Protein AF-A0A522W177-F1 (afdb_monomer_lite)

Structure (mmCIF, N/CA/C/O backbone):
data_AF-A0A522W177-F1
#
_entry.id   AF-A0A522W177-F1
#
loop_
_atom_site.group_PDB
_atom_site.id
_atom_site.type_symbol
_atom_site.label_atom_id
_atom_site.label_alt_id
_atom_site.label_comp_id
_atom_site.label_asym_id
_atom_site.label_entity_id
_atom_site.label_seq_id
_atom_site.pdbx_PDB_ins_code
_atom_site.Cartn_x
_atom_site.Cartn_y
_atom_site.Cartn_z
_atom_site.occupancy
_atom_site.B_iso_or_equiv
_atom_site.auth_seq_id
_atom_site.auth_comp_id
_atom_site.auth_asym_id
_atom_site.auth_atom_id
_atom_site.pdbx_PDB_model_num
ATOM 1 N N . LEU A 1 1 ? 10.402 -25.824 -29.185 1.00 75.31 1 LEU A N 1
ATOM 2 C CA . LEU A 1 1 ? 10.518 -24.400 -28.797 1.00 75.31 1 LEU A CA 1
ATOM 3 C C . LEU A 1 1 ? 11.617 -23.664 -29.579 1.00 75.31 1 LEU A C 1
ATOM 5 O O . LEU A 1 1 ? 11.279 -22.822 -30.397 1.00 75.31 1 LEU A O 1
ATOM 9 N N . THR A 1 2 ? 12.901 -24.009 -29.419 1.00 77.69 2 THR A N 1
ATOM 10 C CA . THR A 1 2 ? 14.034 -23.292 -30.053 1.00 77.69 2 THR A CA 1
ATOM 11 C C . THR A 1 2 ? 13.961 -23.209 -31.582 1.00 77.69 2 THR A C 1
ATOM 13 O O . THR A 1 2 ? 14.123 -22.127 -32.132 1.00 77.69 2 THR A O 1
ATOM 16 N N . MET A 1 3 ? 13.652 -24.312 -32.275 1.00 78.56 3 MET A N 1
ATOM 17 C CA . MET A 1 3 ? 13.549 -24.317 -33.745 1.00 78.56 3 MET A CA 1
ATOM 18 C C . MET A 1 3 ? 12.432 -23.400 -34.265 1.00 78.56 3 MET A C 1
ATOM 20 O O . MET A 1 3 ? 12.672 -22.590 -35.150 1.00 78.56 3 MET A O 1
ATOM 24 N N . ALA A 1 4 ? 11.250 -23.441 -33.647 1.00 79.38 4 ALA A N 1
ATOM 25 C CA . ALA A 1 4 ? 10.133 -22.564 -34.004 1.00 79.38 4 ALA A CA 1
ATOM 26 C C . ALA A 1 4 ? 10.435 -21.077 -33.722 1.00 79.38 4 ALA A C 1
ATOM 28 O O . ALA A 1 4 ? 10.024 -20.199 -34.477 1.00 79.38 4 ALA A O 1
ATOM 29 N N . LEU A 1 5 ? 11.205 -20.771 -32.667 1.00 81.38 5 LEU A N 1
ATOM 30 C CA . LEU A 1 5 ? 11.660 -19.400 -32.401 1.00 81.38 5 LEU A CA 1
ATOM 31 C C . LEU A 1 5 ? 12.671 -18.909 -33.443 1.00 81.38 5 LEU A C 1
ATOM 33 O O . LEU A 1 5 ? 12.686 -17.720 -33.743 1.00 81.38 5 LEU A O 1
ATOM 37 N N . LEU A 1 6 ? 13.509 -19.789 -33.998 1.00 81.69 6 LEU A N 1
ATOM 38 C CA . LEU A 1 6 ? 14.473 -19.431 -35.046 1.00 81.69 6 LEU A CA 1
ATOM 39 C C . LEU A 1 6 ? 13.792 -19.074 -36.375 1.00 81.69 6 LEU A C 1
ATOM 41 O O . LEU A 1 6 ? 14.305 -18.233 -37.112 1.00 81.69 6 LEU A O 1
ATOM 45 N N . GLU A 1 7 ? 12.625 -19.652 -36.663 1.00 85.25 7 GLU A N 1
ATOM 46 C CA . GLU A 1 7 ? 11.846 -19.337 -37.868 1.00 85.25 7 GLU A CA 1
ATOM 47 C C . GLU A 1 7 ? 11.269 -17.910 -37.845 1.00 85.25 7 GLU A C 1
ATOM 49 O O . GLU A 1 7 ? 11.079 -17.286 -38.895 1.00 85.25 7 GLU A O 1
ATOM 54 N N . LYS A 1 8 ? 11.037 -17.341 -36.655 1.00 84.88 8 LYS A N 1
ATOM 55 C CA . LYS A 1 8 ? 10.594 -15.950 -36.492 1.00 84.88 8 LYS A CA 1
ATOM 56 C C . LYS A 1 8 ? 11.791 -14.998 -36.497 1.00 84.88 8 LYS A C 1
ATOM 58 O O . LYS A 1 8 ? 12.579 -14.942 -35.556 1.00 84.88 8 LYS A O 1
ATOM 63 N N . ARG A 1 9 ? 11.903 -14.191 -37.558 1.00 81.75 9 ARG A N 1
ATOM 64 C CA . ARG A 1 9 ? 13.018 -13.239 -37.734 1.00 81.75 9 ARG A CA 1
ATOM 65 C C . ARG A 1 9 ? 12.924 -11.984 -36.860 1.00 81.75 9 ARG A C 1
ATOM 67 O O . ARG A 1 9 ? 13.960 -11.400 -36.562 1.00 81.75 9 ARG A O 1
ATOM 74 N N . SER A 1 10 ? 11.726 -11.566 -36.445 1.00 87.75 10 SER A N 1
ATOM 75 C CA . SER A 1 10 ? 11.539 -10.389 -35.585 1.00 87.75 10 SER A CA 1
ATOM 76 C C . SER A 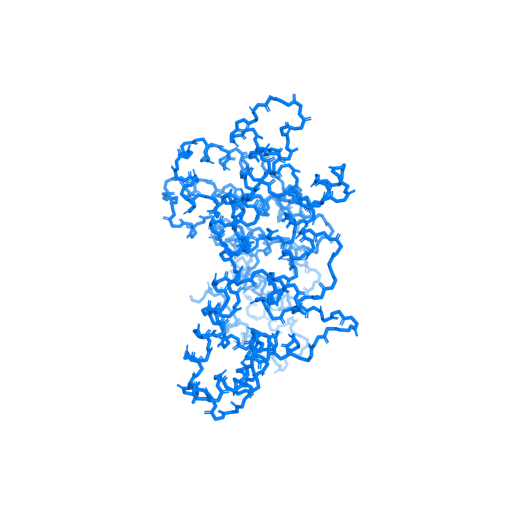1 10 ? 11.426 -10.775 -34.109 1.00 87.75 10 SER A C 1
ATOM 78 O O . SER A 1 10 ? 10.802 -11.777 -33.762 1.00 87.75 10 SER A O 1
ATOM 80 N N . TRP A 1 11 ? 12.001 -9.951 -33.230 1.00 87.44 11 TRP A N 1
ATOM 81 C CA . TRP A 1 11 ? 11.876 -10.111 -31.777 1.00 87.44 11 TRP A CA 1
ATOM 82 C C . TRP A 1 11 ? 10.417 -10.058 -31.319 1.00 87.44 11 TRP A C 1
ATOM 84 O O . TRP A 1 11 ? 9.987 -10.907 -30.544 1.00 87.44 11 TRP A O 1
ATOM 94 N N . PHE A 1 12 ? 9.639 -9.131 -31.880 1.00 87.75 12 PHE A N 1
ATOM 95 C CA . PHE A 1 12 ? 8.209 -9.020 -31.608 1.00 87.75 12 PHE A CA 1
ATOM 96 C C . PHE A 1 12 ? 7.431 -10.267 -32.064 1.00 87.75 12 PHE A C 1
ATOM 98 O O . PHE A 1 12 ? 6.620 -10.800 -31.322 1.00 87.75 12 PHE A O 1
ATOM 105 N N . GLY A 1 13 ? 7.757 -10.839 -33.229 1.00 89.31 13 GLY A N 1
ATOM 106 C CA . GLY A 1 13 ? 7.107 -12.069 -33.695 1.00 89.31 13 GLY A CA 1
ATOM 107 C C . GLY A 1 13 ? 7.428 -13.302 -32.839 1.00 89.31 13 GLY A C 1
ATOM 108 O O . GLY A 1 13 ? 6.622 -14.229 -32.776 1.00 89.31 13 GLY A O 1
ATOM 109 N N . LYS A 1 14 ? 8.593 -13.329 -32.174 1.00 92.25 14 LYS A N 1
ATOM 110 C CA . LYS A 1 14 ? 8.923 -14.357 -31.171 1.00 92.25 14 LYS A CA 1
ATOM 111 C C . LYS A 1 14 ? 8.108 -14.170 -29.895 1.00 92.25 14 LYS A C 1
ATOM 113 O O . LYS A 1 14 ? 7.633 -15.159 -29.345 1.00 92.25 14 LYS A O 1
ATOM 118 N N . LEU A 1 15 ? 7.937 -12.921 -29.460 1.00 92.38 15 LEU A N 1
ATOM 119 C CA . LEU A 1 15 ? 7.096 -12.580 -28.319 1.00 92.38 15 LEU A CA 1
ATOM 120 C C . LEU A 1 15 ? 5.652 -13.024 -28.560 1.00 92.38 15 LEU A C 1
ATOM 122 O O . LEU A 1 15 ? 5.129 -13.787 -27.758 1.00 92.38 15 LEU A O 1
ATOM 126 N N . ASP A 1 16 ? 5.051 -12.633 -29.686 1.00 91.69 16 ASP A N 1
ATOM 127 C CA . ASP A 1 16 ? 3.676 -13.005 -30.047 1.00 91.69 16 ASP A CA 1
ATOM 128 C C . ASP A 1 16 ? 3.453 -14.518 -29.957 1.00 91.69 16 ASP A C 1
ATOM 130 O O . ASP A 1 16 ? 2.474 -14.983 -29.377 1.00 91.69 16 ASP A O 1
ATOM 134 N N . MET A 1 17 ? 4.401 -15.296 -30.486 1.00 92.44 17 MET A N 1
ATOM 135 C CA . MET A 1 17 ? 4.332 -16.754 -30.456 1.00 92.44 17 MET A CA 1
ATOM 136 C C . MET A 1 17 ? 4.427 -17.318 -29.031 1.00 92.44 17 MET A C 1
ATOM 138 O O . MET A 1 17 ? 3.676 -18.226 -28.687 1.00 92.44 17 MET A O 1
ATOM 142 N N . LEU A 1 18 ? 5.326 -16.790 -28.195 1.00 93.38 18 LEU A N 1
ATOM 143 C CA . LEU A 1 18 ? 5.480 -17.245 -26.809 1.00 93.38 18 LEU A CA 1
ATOM 144 C C . LEU A 1 18 ? 4.277 -16.885 -25.941 1.00 93.38 18 LEU A C 1
ATOM 146 O O . LEU A 1 18 ? 3.881 -17.689 -25.104 1.00 93.38 18 LEU A O 1
ATOM 150 N N . ILE A 1 19 ? 3.684 -15.709 -26.151 1.00 93.19 19 ILE A N 1
ATOM 151 C CA . ILE A 1 19 ? 2.469 -15.293 -25.447 1.00 93.19 19 ILE A CA 1
ATOM 152 C C . ILE A 1 19 ? 1.281 -16.155 -25.872 1.00 93.19 19 ILE A C 1
ATOM 154 O O . ILE A 1 19 ? 0.532 -16.606 -25.009 1.00 93.19 19 ILE A O 1
ATOM 158 N N . ALA A 1 20 ? 1.154 -16.464 -27.166 1.00 91.12 20 ALA A N 1
ATOM 159 C CA . ALA A 1 20 ? 0.133 -17.386 -27.654 1.00 91.12 20 ALA A CA 1
ATOM 160 C C . ALA A 1 20 ? 0.275 -18.782 -27.024 1.00 91.12 20 ALA A C 1
ATOM 162 O O . ALA A 1 20 ? -0.705 -19.317 -26.517 1.00 91.12 20 ALA A O 1
ATOM 163 N N . TRP A 1 21 ? 1.490 -19.339 -26.963 1.00 91.56 21 TRP A N 1
ATOM 164 C CA . TRP A 1 21 ? 1.721 -20.614 -26.273 1.00 91.56 21 TRP A CA 1
ATOM 165 C C . TRP A 1 21 ? 1.451 -20.518 -24.776 1.00 91.56 21 TRP A C 1
ATOM 167 O O . TRP A 1 21 ? 0.799 -21.389 -24.217 1.00 91.56 21 TRP A O 1
ATOM 177 N N . GLY A 1 22 ? 1.903 -19.447 -24.121 1.00 89.38 22 GLY A N 1
ATOM 178 C CA . GLY A 1 22 ? 1.633 -19.205 -22.706 1.00 89.38 22 GLY A CA 1
ATOM 179 C C . GLY A 1 22 ? 0.135 -19.113 -22.406 1.00 89.38 22 GLY A C 1
ATOM 180 O O . GLY A 1 22 ? -0.298 -19.515 -21.332 1.00 89.38 22 GLY A O 1
ATOM 181 N N . ALA A 1 23 ? -0.687 -18.652 -23.346 1.00 87.12 23 ALA A N 1
ATOM 182 C CA . ALA A 1 23 ? -2.133 -18.585 -23.175 1.00 87.12 23 ALA A CA 1
ATOM 183 C C . ALA A 1 23 ? -2.820 -19.965 -23.163 1.00 87.12 23 ALA A C 1
ATOM 185 O O . ALA A 1 23 ? -3.914 -20.076 -22.608 1.00 87.12 23 ALA A O 1
ATOM 186 N N . GLU A 1 24 ? -2.197 -21.009 -23.716 1.00 88.81 24 GLU A N 1
ATOM 187 C CA . GLU A 1 24 ? -2.789 -22.344 -23.800 1.00 88.81 24 GLU A CA 1
ATOM 188 C C . GLU A 1 24 ? -2.859 -23.036 -22.422 1.00 88.81 24 GLU A C 1
ATOM 190 O O . GLU A 1 24 ? -1.888 -23.001 -21.659 1.00 88.81 24 GLU A O 1
ATOM 195 N N . PRO A 1 25 ? -3.958 -23.749 -22.095 1.00 84.62 25 PRO A N 1
ATOM 196 C CA . PRO A 1 25 ? -4.066 -24.502 -20.840 1.00 84.62 25 PRO A CA 1
ATOM 197 C C . PRO A 1 25 ? -2.976 -25.568 -20.664 1.00 84.62 25 PRO A C 1
ATOM 199 O O . PRO A 1 25 ? -2.562 -25.854 -19.545 1.00 84.62 25 PRO A O 1
ATOM 202 N N . ALA A 1 26 ? -2.483 -26.140 -21.765 1.00 86.31 26 ALA A N 1
ATOM 203 C CA . ALA A 1 26 ? -1.418 -27.141 -21.747 1.00 86.31 26 ALA A CA 1
ATOM 204 C C . ALA A 1 26 ? -0.037 -26.559 -21.384 1.00 86.31 26 ALA A C 1
ATOM 206 O O . ALA A 1 26 ? 0.885 -27.309 -21.082 1.00 86.31 26 ALA A O 1
ATOM 207 N N . ALA A 1 27 ? 0.124 -25.231 -21.392 1.00 85.25 27 ALA A N 1
ATOM 208 C CA . ALA A 1 27 ? 1.405 -24.580 -21.139 1.00 85.25 27 ALA A CA 1
ATOM 209 C C . ALA A 1 27 ? 1.725 -24.378 -19.651 1.00 85.25 27 ALA A C 1
ATOM 211 O O . ALA A 1 27 ? 2.783 -23.834 -19.341 1.00 85.25 27 ALA A O 1
ATOM 212 N N . VAL A 1 28 ? 0.850 -24.798 -18.727 1.00 85.44 28 VAL A N 1
ATOM 213 C CA . VAL A 1 28 ? 1.032 -24.604 -17.274 1.00 85.44 28 VAL A CA 1
ATOM 214 C C . VAL A 1 28 ? 2.385 -25.141 -16.798 1.00 85.44 28 VAL A C 1
ATOM 216 O O . VAL A 1 28 ? 3.149 -24.393 -16.189 1.00 85.44 28 VAL A O 1
ATOM 219 N N . ASP A 1 29 ? 2.736 -26.374 -17.171 1.00 88.88 29 ASP A N 1
ATOM 220 C CA . ASP A 1 29 ? 3.993 -27.018 -16.754 1.00 88.88 29 ASP A CA 1
ATOM 221 C C . ASP A 1 29 ? 5.241 -26.394 -17.402 1.00 88.88 29 ASP A C 1
ATOM 223 O O . ASP A 1 29 ? 6.363 -26.547 -16.917 1.00 88.88 29 ASP A O 1
ATOM 227 N N . HIS A 1 30 ? 5.064 -25.663 -18.504 1.00 91.12 30 HIS A N 1
ATOM 228 C CA . HIS A 1 30 ? 6.144 -25.018 -19.253 1.00 91.12 30 HIS A CA 1
ATOM 229 C C . HIS A 1 30 ? 6.213 -23.506 -19.026 1.00 91.12 30 HIS A C 1
ATOM 231 O O . HIS A 1 30 ? 7.133 -22.852 -19.525 1.00 91.12 30 HIS A O 1
ATOM 237 N N . MET A 1 31 ? 5.285 -22.953 -18.243 1.00 94.25 31 MET A N 1
ATOM 238 C CA . MET A 1 31 ? 5.167 -21.521 -18.009 1.00 94.25 31 MET A CA 1
ATOM 239 C C . MET A 1 31 ? 6.453 -20.891 -17.457 1.00 94.25 31 MET A C 1
ATOM 241 O O . MET A 1 31 ? 6.825 -19.839 -17.970 1.00 94.25 31 MET A O 1
ATOM 245 N N . PRO A 1 32 ? 7.204 -21.513 -16.520 1.00 95.00 32 PRO A N 1
ATOM 246 C CA . PRO A 1 32 ? 8.463 -20.937 -16.042 1.00 95.00 32 PRO A CA 1
ATOM 247 C C . PRO A 1 32 ? 9.515 -20.749 -17.147 1.00 95.00 32 PRO A C 1
ATOM 249 O O . PRO A 1 32 ? 10.256 -19.768 -17.140 1.00 95.00 32 PRO A O 1
ATOM 252 N N . VAL A 1 33 ? 9.569 -21.665 -18.119 1.00 95.00 33 VAL A N 1
ATOM 253 C CA . VAL A 1 33 ? 10.501 -21.578 -19.256 1.00 95.00 33 VAL A CA 1
ATOM 254 C C . VAL A 1 33 ? 10.026 -20.527 -20.256 1.00 95.00 33 VAL A C 1
ATOM 256 O O . VAL A 1 33 ? 10.834 -19.744 -20.750 1.00 95.00 33 VAL A O 1
ATOM 259 N N . ILE A 1 34 ? 8.720 -20.487 -20.542 1.00 95.06 34 ILE A N 1
ATOM 260 C CA . ILE A 1 34 ? 8.124 -19.471 -21.421 1.00 95.06 34 ILE A CA 1
ATOM 261 C C . ILE A 1 34 ? 8.366 -18.074 -20.841 1.00 95.06 34 ILE A C 1
ATOM 263 O O . ILE A 1 34 ? 8.871 -17.210 -21.550 1.00 95.06 34 ILE A O 1
ATOM 267 N N . ASP A 1 35 ? 8.073 -17.877 -19.557 1.00 97.06 35 ASP A N 1
ATOM 268 C CA . ASP A 1 35 ? 8.289 -16.625 -18.832 1.00 97.06 35 ASP A CA 1
ATOM 269 C C . ASP A 1 35 ? 9.759 -16.193 -18.856 1.00 97.06 35 ASP A C 1
ATOM 271 O O . ASP A 1 35 ? 10.037 -15.044 -19.172 1.00 97.06 35 ASP A O 1
ATOM 275 N N . GLY A 1 36 ? 10.712 -17.105 -18.632 1.00 97.06 36 GLY A N 1
ATOM 276 C CA . GLY A 1 36 ? 12.142 -16.775 -18.704 1.00 97.06 36 GLY A CA 1
ATOM 277 C C . GLY A 1 36 ? 12.563 -16.242 -20.080 1.00 97.06 36 GLY A C 1
ATOM 278 O O . GLY A 1 36 ? 13.291 -15.257 -20.181 1.00 97.06 36 GLY A O 1
ATOM 279 N N . ILE A 1 37 ? 12.040 -16.827 -21.160 1.00 95.69 37 ILE A N 1
ATOM 280 C CA . ILE A 1 37 ? 12.351 -16.371 -22.522 1.00 95.69 37 ILE A CA 1
ATOM 281 C C . ILE A 1 37 ? 11.623 -15.062 -22.841 1.00 95.69 37 ILE A C 1
ATOM 283 O O . ILE A 1 37 ? 12.198 -14.178 -23.474 1.00 95.69 37 ILE A O 1
ATOM 287 N N . VAL A 1 38 ? 10.371 -14.904 -22.404 1.00 96.31 38 VAL A N 1
ATOM 288 C CA . VAL A 1 38 ? 9.645 -13.632 -22.529 1.00 96.31 38 VAL A CA 1
ATOM 289 C C . VAL A 1 38 ? 10.392 -12.522 -21.782 1.00 96.31 38 VAL A C 1
ATOM 291 O O . VAL A 1 38 ? 10.546 -11.429 -22.329 1.00 96.31 38 VAL A O 1
ATOM 294 N N . ALA A 1 39 ? 10.932 -12.807 -20.598 1.00 96.94 39 ALA A N 1
ATOM 295 C CA . ALA A 1 39 ? 11.739 -11.878 -19.821 1.00 96.94 39 ALA A CA 1
ATOM 296 C C . ALA A 1 39 ? 12.979 -11.410 -20.605 1.00 96.94 39 ALA A C 1
ATOM 298 O O . ALA A 1 39 ? 13.205 -10.204 -20.721 1.00 96.94 39 ALA A O 1
ATOM 299 N N . ASP A 1 40 ? 13.717 -12.327 -21.241 1.00 95.38 40 ASP A N 1
ATOM 300 C CA . ASP A 1 40 ? 14.858 -11.987 -22.105 1.00 95.38 40 ASP A CA 1
ATOM 301 C C . ASP A 1 40 ? 14.445 -11.123 -23.310 1.00 95.38 40 ASP A C 1
ATOM 303 O O . ASP A 1 40 ? 15.127 -10.158 -23.672 1.00 95.38 40 ASP A O 1
ATOM 307 N N . LEU A 1 41 ? 13.292 -11.423 -23.919 1.00 94.75 41 LEU A N 1
ATOM 308 C CA . LEU A 1 41 ? 12.740 -10.644 -25.032 1.00 94.75 41 LEU A CA 1
ATOM 309 C C . LEU A 1 41 ? 12.298 -9.232 -24.628 1.00 94.75 41 LEU A C 1
ATOM 311 O O . LEU A 1 41 ? 12.249 -8.351 -25.486 1.00 94.75 41 LEU A O 1
ATOM 315 N N . MET A 1 42 ? 11.989 -9.001 -23.350 1.00 93.88 42 MET A N 1
ATOM 316 C CA . MET A 1 42 ? 11.595 -7.693 -22.813 1.00 93.88 42 MET A CA 1
ATOM 317 C C . MET A 1 42 ? 12.784 -6.779 -22.477 1.00 93.88 42 MET A C 1
ATOM 319 O O . MET A 1 42 ? 12.590 -5.602 -22.164 1.00 93.88 42 MET A O 1
ATOM 323 N N . VAL A 1 43 ? 14.027 -7.265 -22.552 1.00 92.00 43 VAL A N 1
ATOM 324 C CA . VAL A 1 43 ? 15.218 -6.448 -22.256 1.00 92.00 43 VAL A CA 1
ATOM 325 C C . VAL A 1 43 ? 15.400 -5.285 -23.257 1.00 92.00 43 VAL A C 1
ATOM 327 O O . VAL A 1 43 ? 15.578 -4.135 -22.813 1.00 92.00 43 VAL A O 1
ATOM 330 N N . PRO A 1 44 ? 15.341 -5.500 -24.591 1.00 91.94 44 PRO A N 1
ATOM 331 C CA . PRO A 1 44 ? 15.552 -4.439 -25.575 1.00 91.94 44 PRO A CA 1
ATOM 332 C C . PRO A 1 44 ? 14.441 -3.380 -25.552 1.00 91.94 44 PRO A C 1
ATOM 334 O O . PRO A 1 44 ? 13.254 -3.693 -25.555 1.00 91.94 44 PRO A O 1
ATOM 337 N N . ALA A 1 45 ? 14.821 -2.098 -25.610 1.00 89.88 45 ALA A N 1
ATOM 338 C CA . ALA A 1 45 ? 13.859 -0.989 -25.576 1.00 89.88 45 ALA A CA 1
ATOM 339 C C . ALA A 1 45 ? 12.886 -0.997 -26.769 1.00 89.88 45 ALA A C 1
ATOM 341 O O . ALA A 1 45 ? 11.729 -0.626 -26.598 1.00 89.88 45 ALA A O 1
ATOM 342 N N . GLN A 1 46 ? 13.344 -1.447 -27.943 1.00 90.25 46 GLN A N 1
ATOM 343 C CA . GLN A 1 46 ? 12.529 -1.496 -29.159 1.00 90.25 46 GLN A CA 1
ATOM 344 C C . GLN A 1 46 ? 11.296 -2.389 -28.988 1.00 90.25 46 GLN A C 1
ATOM 346 O O . GLN A 1 46 ? 10.204 -1.981 -29.351 1.00 90.25 46 GLN A O 1
ATOM 351 N N . VAL A 1 47 ? 11.445 -3.566 -28.368 1.00 91.31 47 VAL A N 1
ATOM 352 C CA . VAL A 1 47 ? 10.324 -4.501 -28.172 1.00 91.31 47 VAL A CA 1
ATOM 353 C C . VAL A 1 47 ? 9.250 -3.880 -27.281 1.00 91.31 47 VAL A C 1
ATOM 355 O O . VAL A 1 47 ? 8.062 -4.010 -27.556 1.00 91.31 47 VAL A O 1
ATOM 358 N N . ILE A 1 48 ? 9.663 -3.152 -26.242 1.00 91.94 48 ILE A N 1
ATOM 359 C CA . ILE A 1 48 ? 8.733 -2.446 -25.357 1.00 91.94 48 ILE A CA 1
ATOM 360 C C . ILE A 1 48 ? 8.050 -1.293 -26.096 1.00 91.94 48 ILE A C 1
ATOM 362 O O . ILE A 1 48 ? 6.857 -1.088 -25.921 1.00 91.94 48 ILE A O 1
ATOM 366 N N . GLN A 1 49 ? 8.771 -0.545 -26.932 1.00 90.38 49 GLN A N 1
ATOM 367 C CA . GLN A 1 49 ? 8.172 0.523 -27.738 1.00 90.38 49 GLN A CA 1
ATOM 368 C C . GLN A 1 49 ? 7.147 -0.026 -28.736 1.00 90.38 49 GLN A C 1
ATOM 370 O O . GLN A 1 49 ? 6.049 0.516 -28.828 1.00 90.38 49 GLN A O 1
ATOM 375 N N . ASP A 1 50 ? 7.467 -1.127 -29.415 1.00 90.12 50 ASP A N 1
ATOM 376 C CA . ASP A 1 50 ? 6.551 -1.805 -30.338 1.00 90.12 50 ASP A CA 1
ATOM 377 C C . ASP A 1 50 ? 5.305 -2.332 -29.599 1.00 90.12 50 ASP A C 1
ATOM 379 O O . ASP A 1 50 ? 4.189 -2.239 -30.106 1.00 90.12 50 ASP A O 1
ATOM 383 N N . LEU A 1 51 ? 5.482 -2.830 -28.369 1.00 91.56 51 LEU A N 1
ATOM 384 C CA . LEU A 1 51 ? 4.409 -3.337 -27.510 1.00 91.56 51 LEU A CA 1
ATOM 385 C C . LEU A 1 51 ? 3.490 -2.228 -26.975 1.00 91.56 51 LEU A C 1
ATOM 387 O O . LEU A 1 51 ? 2.269 -2.367 -27.019 1.00 91.56 51 LEU A O 1
ATOM 391 N N . LEU A 1 52 ? 4.063 -1.149 -26.433 1.00 90.94 52 LEU A N 1
ATOM 392 C CA . LEU A 1 52 ? 3.309 -0.037 -25.843 1.00 90.94 52 LEU A CA 1
ATOM 393 C C . LEU A 1 52 ? 2.697 0.889 -26.903 1.00 90.94 52 LEU A C 1
ATOM 395 O O . LEU A 1 52 ? 1.769 1.642 -26.597 1.00 90.94 52 LEU A O 1
ATOM 399 N N . GLY A 1 53 ? 3.244 0.879 -28.120 1.00 88.88 53 GLY A N 1
ATOM 400 C CA . GLY A 1 53 ? 2.911 1.831 -29.168 1.00 88.88 53 GLY A CA 1
ATOM 401 C C . GLY A 1 53 ? 3.308 3.265 -28.806 1.00 88.88 53 GLY A C 1
ATOM 402 O O . GLY A 1 53 ? 4.258 3.517 -28.060 1.00 88.88 53 GLY A O 1
ATOM 403 N N . PHE A 1 54 ? 2.571 4.236 -29.350 1.00 88.56 54 PHE A N 1
ATOM 404 C CA . PHE A 1 54 ? 2.822 5.651 -29.083 1.00 88.56 54 PHE A CA 1
ATOM 405 C C . PHE A 1 54 ? 2.593 5.995 -27.605 1.00 88.56 54 PHE A C 1
ATOM 407 O O . PHE A 1 54 ? 1.517 5.752 -27.060 1.00 88.56 54 PHE A O 1
ATOM 414 N N . GLN A 1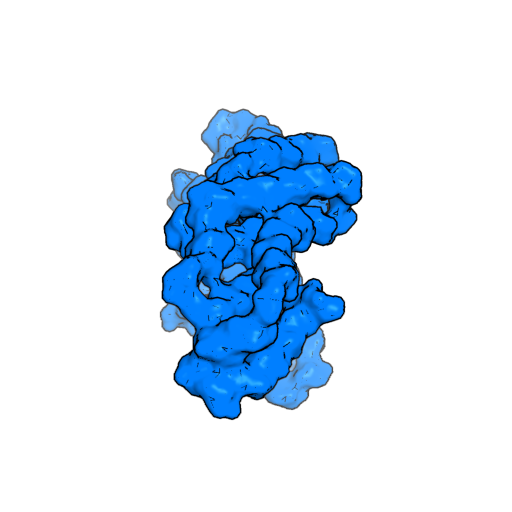 55 ? 3.591 6.629 -26.989 1.00 90.31 55 GLN A N 1
ATOM 415 C CA . GLN A 1 55 ? 3.533 7.177 -25.636 1.00 90.31 55 GLN A CA 1
ATOM 416 C C . GLN A 1 55 ? 3.921 8.655 -25.691 1.00 90.31 55 GLN A C 1
ATOM 418 O O . GLN A 1 55 ? 4.888 9.021 -26.360 1.00 90.31 55 GLN A O 1
ATOM 423 N N . SER A 1 56 ? 3.177 9.508 -24.989 1.00 88.88 56 SER A N 1
ATOM 424 C CA . SER A 1 56 ? 3.384 10.963 -25.016 1.00 88.88 56 SER A CA 1
ATOM 425 C C . SER A 1 56 ? 4.746 11.380 -24.457 1.00 88.88 56 SER A C 1
ATOM 427 O O . SER A 1 56 ? 5.348 12.337 -24.942 1.00 88.88 56 SER A O 1
ATOM 429 N N . ASN A 1 57 ? 5.232 10.676 -23.433 1.00 91.94 57 ASN A N 1
ATOM 430 C CA . ASN A 1 57 ? 6.506 10.933 -22.776 1.00 91.94 57 ASN A CA 1
ATOM 431 C C . ASN A 1 57 ? 6.997 9.692 -21.996 1.00 91.94 57 ASN A C 1
ATOM 433 O O . ASN A 1 57 ? 6.316 8.663 -21.938 1.00 91.94 57 ASN A O 1
ATOM 437 N N . LEU A 1 58 ? 8.198 9.773 -21.411 1.00 93.19 58 LEU A N 1
ATOM 438 C CA . LEU A 1 58 ? 8.802 8.659 -20.673 1.00 93.19 58 LEU A CA 1
ATOM 439 C C . LEU A 1 58 ? 8.015 8.344 -19.393 1.00 93.19 58 LEU A C 1
ATOM 441 O O . LEU A 1 58 ? 7.827 7.172 -19.092 1.00 93.19 58 LEU A O 1
ATOM 445 N N . SER A 1 59 ? 7.508 9.352 -18.675 1.00 93.88 59 SER A N 1
ATOM 446 C CA . SER A 1 59 ? 6.685 9.133 -17.471 1.00 93.88 59 SER A CA 1
ATOM 447 C C . SER A 1 59 ? 5.445 8.280 -17.772 1.00 93.88 59 SER A C 1
ATOM 449 O O . SER A 1 59 ? 5.203 7.279 -17.093 1.00 93.88 59 SER A O 1
ATOM 451 N N . SER A 1 60 ? 4.717 8.596 -18.849 1.00 92.81 60 SER A N 1
ATOM 452 C CA . SER A 1 60 ? 3.567 7.811 -19.311 1.00 92.81 60 SER A CA 1
ATOM 453 C C . SER A 1 60 ? 3.957 6.383 -19.694 1.00 92.81 60 SER A C 1
ATOM 455 O O . SER A 1 60 ? 3.297 5.443 -19.259 1.00 92.81 60 SER A O 1
ATOM 457 N N . ALA A 1 61 ? 5.068 6.202 -20.416 1.00 94.44 61 ALA A N 1
ATOM 458 C CA . ALA A 1 61 ? 5.558 4.871 -20.769 1.00 94.44 61 ALA A CA 1
ATOM 459 C C . ALA A 1 61 ? 5.905 4.028 -19.527 1.00 94.44 61 ALA A C 1
ATOM 461 O O . ALA A 1 61 ? 5.533 2.859 -19.453 1.00 94.44 61 ALA A O 1
ATOM 462 N N . LEU A 1 62 ? 6.573 4.613 -18.526 1.00 95.81 62 LEU A N 1
ATOM 463 C CA . LEU A 1 62 ? 6.930 3.919 -17.284 1.00 95.81 62 LEU A CA 1
ATOM 464 C C . LEU A 1 62 ? 5.694 3.549 -16.460 1.00 95.81 62 LEU A C 1
ATOM 466 O O . LEU A 1 62 ? 5.598 2.418 -15.986 1.00 95.81 62 LEU A O 1
ATOM 470 N N . CYS A 1 63 ? 4.721 4.457 -16.342 1.00 95.56 63 CYS A N 1
ATOM 471 C CA . CYS A 1 63 ? 3.447 4.159 -15.686 1.00 95.56 63 CYS A CA 1
ATOM 472 C C . CYS A 1 63 ? 2.691 3.035 -16.408 1.00 95.56 63 CYS A C 1
ATOM 474 O O . CYS A 1 63 ? 2.118 2.167 -15.753 1.00 95.56 63 CYS A O 1
ATOM 476 N N . GLN A 1 64 ? 2.731 3.006 -17.743 1.00 95.31 64 GLN A N 1
ATOM 477 C CA . GLN A 1 64 ? 2.085 1.962 -18.535 1.00 95.31 64 GLN A CA 1
ATOM 478 C C . GLN A 1 64 ? 2.754 0.594 -18.356 1.00 95.31 64 GLN A C 1
ATOM 480 O O . GLN A 1 64 ? 2.051 -0.406 -18.231 1.00 95.31 64 GLN A O 1
ATOM 485 N N . ILE A 1 65 ? 4.090 0.536 -18.276 1.00 96.44 65 ILE A N 1
ATOM 486 C CA . ILE A 1 65 ? 4.816 -0.702 -17.939 1.00 96.44 65 ILE A CA 1
ATOM 487 C C . ILE A 1 65 ? 4.386 -1.202 -16.559 1.00 96.44 65 ILE A C 1
ATOM 489 O O . ILE A 1 65 ? 4.096 -2.384 -16.397 1.00 96.44 65 ILE A O 1
ATOM 493 N N . VAL A 1 66 ? 4.296 -0.309 -15.573 1.00 96.38 66 VAL A N 1
ATOM 494 C CA . VAL A 1 66 ? 3.854 -0.679 -14.225 1.00 96.38 66 VAL A CA 1
ATOM 495 C C . VAL A 1 66 ? 2.421 -1.215 -14.237 1.00 96.38 66 VAL A C 1
ATOM 497 O O . VAL A 1 66 ? 2.190 -2.318 -13.744 1.00 96.38 66 VAL A O 1
ATOM 500 N N . ASN A 1 67 ? 1.485 -0.504 -14.874 1.00 95.75 67 ASN A N 1
ATOM 501 C CA . ASN A 1 67 ? 0.105 -0.970 -15.041 1.00 95.75 67 ASN A CA 1
ATOM 502 C C . ASN A 1 67 ? 0.054 -2.363 -15.687 1.00 95.75 67 ASN A C 1
ATOM 504 O O . ASN A 1 67 ? -0.735 -3.205 -15.263 1.00 95.75 67 ASN A O 1
ATOM 508 N N . LEU A 1 68 ? 0.909 -2.613 -16.684 1.00 95.94 68 LEU A N 1
ATOM 509 C CA . LEU A 1 68 ? 0.961 -3.880 -17.409 1.00 95.94 68 LEU A CA 1
ATOM 510 C C . LEU A 1 68 ? 1.431 -5.009 -16.491 1.00 95.94 68 LEU A C 1
ATOM 512 O O . LEU A 1 68 ? 0.790 -6.051 -16.437 1.00 95.94 68 LEU A O 1
ATOM 516 N N . THR A 1 69 ? 2.491 -4.781 -15.709 1.00 96.06 69 THR A N 1
ATOM 517 C CA . THR A 1 69 ? 2.996 -5.775 -14.743 1.00 96.06 69 THR A CA 1
ATOM 518 C C . THR A 1 69 ? 2.025 -6.085 -13.602 1.00 96.06 69 THR A C 1
ATOM 520 O O . THR A 1 69 ? 2.151 -7.122 -12.954 1.00 96.06 69 THR A O 1
ATOM 523 N N . GLU A 1 70 ? 1.065 -5.195 -13.341 1.00 94.69 70 GLU A N 1
ATOM 524 C CA . GLU A 1 70 ? -0.028 -5.406 -12.386 1.00 94.69 70 GLU A CA 1
ATOM 525 C C . GLU A 1 70 ? -1.260 -6.072 -13.024 1.00 94.69 70 GLU A C 1
ATOM 527 O O . GLU A 1 70 ? -2.226 -6.358 -12.316 1.00 94.69 70 GLU A O 1
ATOM 532 N N . GLY A 1 71 ? -1.259 -6.286 -14.345 1.00 95.94 71 GLY A N 1
ATOM 533 C CA . GLY A 1 71 ? -2.409 -6.796 -15.092 1.00 95.94 71 GLY A CA 1
ATOM 534 C C . GLY A 1 71 ? -3.561 -5.793 -15.241 1.00 95.94 71 GLY A C 1
ATOM 535 O O . GLY A 1 71 ? -4.693 -6.180 -15.526 1.00 95.94 71 GLY A O 1
ATOM 536 N N . LYS A 1 72 ? -3.297 -4.499 -15.032 1.00 95.25 72 LYS A N 1
ATOM 537 C CA . LYS A 1 72 ? -4.293 -3.412 -15.009 1.00 95.25 72 LYS A CA 1
ATOM 538 C C . LYS A 1 72 ? -4.108 -2.404 -16.144 1.00 95.25 72 LYS A C 1
ATOM 540 O O . LYS A 1 72 ? -4.652 -1.305 -16.074 1.00 95.25 72 LYS A O 1
ATOM 545 N N . ALA A 1 73 ? -3.300 -2.717 -17.154 1.00 94.69 73 ALA A N 1
ATOM 546 C CA . ALA A 1 73 ? -3.065 -1.777 -18.236 1.00 94.69 73 ALA A CA 1
ATOM 547 C C . ALA A 1 73 ? -4.216 -1.733 -19.236 1.00 94.69 73 ALA A C 1
ATOM 549 O O . ALA A 1 73 ? -4.738 -2.757 -19.673 1.00 94.69 73 ALA A O 1
ATOM 550 N N . GLU A 1 74 ? -4.544 -0.519 -19.662 1.00 91.19 74 GLU A N 1
ATOM 551 C CA . GLU A 1 74 ? -5.473 -0.286 -20.757 1.00 91.19 74 GLU A CA 1
ATOM 552 C C . GLU A 1 74 ? -4.718 -0.298 -22.084 1.00 91.19 74 GLU A C 1
ATOM 554 O O . GLU A 1 74 ? -3.710 0.392 -22.259 1.00 91.19 74 GLU A O 1
ATOM 559 N N . ALA A 1 75 ? -5.205 -1.100 -23.026 1.00 87.31 75 ALA A N 1
ATOM 560 C CA . ALA A 1 75 ? -4.656 -1.163 -24.369 1.00 87.31 75 ALA A CA 1
ATOM 561 C C . ALA A 1 75 ? -4.919 0.157 -25.111 1.00 87.31 75 ALA A C 1
ATOM 563 O O . ALA A 1 75 ? -6.043 0.661 -25.139 1.00 87.31 75 ALA A O 1
ATOM 564 N N . ALA A 1 76 ? -3.892 0.707 -25.762 1.00 84.44 76 ALA A N 1
ATOM 565 C CA . ALA A 1 76 ? -4.085 1.813 -26.694 1.00 84.44 76 ALA A CA 1
ATOM 566 C C . ALA A 1 76 ? -4.999 1.383 -27.858 1.00 84.44 76 ALA A C 1
ATOM 568 O O . ALA A 1 76 ? -5.079 0.203 -28.198 1.00 84.44 76 ALA A O 1
ATOM 569 N N . LYS A 1 77 ? -5.640 2.350 -28.532 1.00 80.75 77 LYS A N 1
ATOM 570 C CA . LYS A 1 77 ? -6.609 2.104 -29.624 1.00 80.75 77 LYS A CA 1
ATOM 571 C C . LYS A 1 77 ? -6.108 1.145 -30.718 1.00 80.75 77 LYS A C 1
ATOM 573 O O . LYS A 1 77 ? -6.912 0.449 -31.327 1.00 80.75 77 LYS A O 1
ATOM 578 N N . PHE A 1 78 ? -4.801 1.127 -30.969 1.00 81.50 78 PHE A N 1
ATOM 579 C CA . PHE A 1 78 ? -4.151 0.269 -31.963 1.00 81.50 78 PHE A CA 1
ATOM 580 C C . PHE A 1 78 ? -3.052 -0.602 -31.342 1.00 81.50 78 PHE A C 1
ATOM 582 O O . PHE A 1 78 ? -2.069 -0.923 -32.005 1.00 81.50 78 PHE A O 1
ATOM 589 N N . ALA A 1 79 ? -3.179 -0.934 -30.055 1.00 83.69 79 ALA A N 1
ATOM 590 C CA . ALA A 1 79 ? -2.247 -1.842 -29.407 1.00 83.69 79 ALA A CA 1
ATOM 591 C C . ALA A 1 79 ? -2.343 -3.246 -30.035 1.00 83.69 79 ALA A C 1
ATOM 593 O O . ALA A 1 79 ? -3.439 -3.686 -30.400 1.00 83.69 79 ALA A O 1
ATOM 594 N N . PRO A 1 80 ? -1.215 -3.960 -30.163 1.00 86.81 80 PRO A N 1
ATOM 595 C CA . PRO A 1 80 ? -1.211 -5.327 -30.668 1.00 86.81 80 PRO A CA 1
ATOM 596 C C . PRO A 1 80 ? -1.991 -6.254 -29.726 1.00 86.81 80 PRO A C 1
ATOM 598 O O . PRO A 1 80 ? -1.980 -6.056 -28.512 1.00 86.81 80 PRO A O 1
ATOM 601 N N . GLN A 1 81 ? -2.612 -7.314 -30.257 1.00 88.75 81 GLN A N 1
ATOM 602 C CA . GLN A 1 81 ? -3.332 -8.313 -29.446 1.00 88.75 81 GLN A CA 1
ATOM 603 C C . GLN A 1 81 ? -2.444 -8.916 -28.343 1.00 88.75 81 GLN A C 1
ATOM 605 O O . GLN A 1 81 ? -2.908 -9.189 -27.236 1.00 88.75 81 GLN A O 1
ATOM 610 N N . THR A 1 82 ? -1.148 -9.041 -28.623 1.00 91.38 82 THR A N 1
ATOM 611 C CA . THR A 1 82 ? -0.106 -9.465 -27.682 1.00 91.38 82 THR A CA 1
ATOM 612 C C . THR A 1 82 ? -0.080 -8.629 -26.410 1.00 91.38 82 THR A C 1
ATOM 614 O O . THR A 1 82 ? 0.163 -9.178 -25.342 1.00 91.38 82 THR A O 1
ATOM 617 N N . PHE A 1 83 ? -0.381 -7.328 -26.484 1.00 93.50 83 PHE A N 1
ATOM 618 C CA . PHE A 1 83 ? -0.488 -6.469 -25.306 1.00 93.50 83 PHE A CA 1
ATOM 619 C C . PHE A 1 83 ? -1.602 -6.945 -24.369 1.00 93.50 83 PHE A C 1
ATOM 621 O O . PHE A 1 83 ? -1.393 -7.083 -23.166 1.00 93.50 83 PHE A O 1
ATOM 628 N N . THR A 1 84 ? -2.785 -7.217 -24.923 1.00 93.25 84 THR A N 1
ATOM 629 C CA . THR A 1 84 ? -3.957 -7.650 -24.155 1.00 93.25 84 THR A CA 1
ATOM 630 C C . THR A 1 84 ? -3.740 -9.024 -23.526 1.00 93.25 84 THR A C 1
ATOM 632 O O . THR A 1 84 ? -4.033 -9.200 -22.344 1.00 93.25 84 THR A O 1
ATOM 635 N N . GLU A 1 85 ? -3.183 -9.978 -24.275 1.00 93.38 85 GLU A N 1
ATOM 636 C CA . GLU A 1 85 ? -2.850 -11.309 -23.746 1.00 93.38 85 GLU A CA 1
ATOM 637 C C . GLU A 1 85 ? -1.773 -11.237 -22.660 1.00 93.38 85 GLU A C 1
ATOM 639 O O . GLU A 1 85 ? -1.905 -11.856 -21.606 1.00 93.38 85 GLU A O 1
ATOM 644 N N . LEU A 1 86 ? -0.735 -10.425 -22.867 1.00 94.81 86 LEU A N 1
ATOM 645 C CA . LEU A 1 86 ? 0.314 -10.222 -21.875 1.00 94.81 86 LEU A CA 1
ATOM 646 C C . LEU A 1 86 ? -0.243 -9.604 -20.583 1.00 94.81 86 LEU A C 1
ATOM 648 O O . LEU A 1 86 ? 0.075 -10.073 -19.491 1.00 94.81 86 LEU A O 1
ATOM 652 N N . ASN A 1 87 ? -1.120 -8.601 -20.694 1.00 95.94 87 ASN A N 1
ATOM 653 C CA . ASN A 1 87 ? -1.790 -7.999 -19.541 1.00 95.94 87 ASN A CA 1
ATOM 654 C C . ASN A 1 87 ? -2.635 -9.029 -18.771 1.00 95.94 87 ASN A C 1
ATOM 656 O O . ASN A 1 87 ? -2.612 -9.051 -17.541 1.00 95.94 87 ASN A O 1
ATOM 660 N N . ARG A 1 88 ? -3.330 -9.928 -19.480 1.00 95.25 88 ARG A N 1
ATOM 661 C CA . ARG A 1 88 ? -4.075 -11.034 -18.864 1.00 95.25 88 ARG A CA 1
ATOM 662 C C . ARG A 1 88 ? -3.149 -12.002 -18.121 1.00 95.25 88 ARG A C 1
ATOM 664 O O . ARG A 1 88 ? -3.416 -12.325 -16.969 1.00 95.25 88 ARG A O 1
ATOM 671 N N . LEU A 1 89 ? -2.039 -12.419 -18.733 1.00 95.25 89 LEU A N 1
ATOM 672 C CA . LEU A 1 89 ? -1.069 -13.316 -18.092 1.00 95.25 89 LEU A CA 1
ATOM 673 C C . LEU A 1 89 ? -0.436 -12.696 -16.832 1.00 95.25 89 LEU A C 1
ATOM 675 O O . LEU A 1 89 ? -0.183 -13.414 -15.861 1.00 95.25 89 LEU A O 1
ATOM 679 N N . PHE A 1 90 ? -0.217 -11.375 -16.810 1.00 96.75 90 PHE A N 1
ATOM 680 C CA . PHE A 1 90 ? 0.195 -10.663 -15.595 1.00 96.75 90 PHE A CA 1
ATOM 681 C C . PHE A 1 90 ? -0.896 -10.652 -14.521 1.00 96.75 90 PHE A C 1
ATOM 683 O O . PHE A 1 90 ? -0.589 -10.929 -13.362 1.00 96.75 90 PHE A O 1
ATOM 690 N N . ALA A 1 91 ? -2.156 -10.397 -14.890 1.00 96.25 91 ALA A N 1
ATOM 691 C CA . ALA A 1 91 ? -3.285 -10.449 -13.955 1.00 96.25 91 ALA A CA 1
ATOM 692 C C . ALA A 1 91 ? -3.453 -11.844 -13.321 1.00 96.25 91 ALA A C 1
ATOM 694 O O . ALA A 1 91 ? -3.822 -11.958 -12.155 1.00 96.25 91 ALA A O 1
ATOM 695 N N . GLU A 1 92 ? -3.131 -12.900 -14.073 1.00 94.62 92 GLU A N 1
ATOM 696 C CA . GLU A 1 92 ? -3.133 -14.297 -13.617 1.00 94.62 92 GLU A CA 1
ATOM 697 C C . GLU A 1 92 ? -1.878 -14.689 -12.813 1.00 94.62 92 GLU A C 1
ATOM 699 O O . GLU A 1 92 ? -1.797 -15.808 -12.309 1.00 94.62 92 GLU A O 1
ATOM 704 N N . GLY A 1 93 ? -0.881 -13.805 -12.694 1.00 94.69 93 GLY A N 1
ATOM 705 C CA . GLY A 1 93 ? 0.357 -14.073 -11.956 1.00 94.69 93 GLY A CA 1
ATOM 706 C C . GLY A 1 93 ? 1.299 -15.076 -12.634 1.00 94.69 93 GLY A C 1
ATOM 707 O O . GLY A 1 93 ? 2.150 -15.663 -11.969 1.00 94.69 93 GLY A O 1
ATOM 708 N N . ARG A 1 94 ? 1.171 -15.281 -13.951 1.00 95.00 94 ARG A N 1
ATOM 709 C CA . ARG A 1 94 ? 1.888 -16.332 -14.701 1.00 95.00 94 ARG A CA 1
ATOM 710 C C . ARG A 1 94 ? 3.273 -15.925 -15.210 1.00 95.00 94 ARG A C 1
ATOM 712 O O . ARG A 1 94 ? 3.977 -16.765 -15.759 1.00 95.00 94 ARG A O 1
ATOM 719 N N . LEU A 1 95 ? 3.650 -14.656 -15.045 1.00 96.56 95 LEU A N 1
ATOM 720 C CA . LEU A 1 95 ? 4.879 -14.067 -15.594 1.00 96.56 95 LEU A CA 1
ATOM 721 C C . LEU A 1 95 ? 5.767 -13.380 -14.530 1.00 96.56 95 LEU A C 1
ATOM 723 O O . LEU A 1 95 ? 6.057 -12.184 -14.650 1.00 96.56 95 LEU A O 1
ATOM 727 N N . PRO A 1 96 ? 6.162 -14.071 -13.443 1.00 96.56 96 PRO A N 1
ATOM 728 C CA . PRO A 1 96 ? 6.962 -13.463 -12.380 1.00 96.56 96 PRO A CA 1
ATOM 729 C C . PRO A 1 96 ? 8.346 -12.968 -12.845 1.00 96.56 96 PRO A C 1
ATOM 731 O O . PRO A 1 96 ? 8.737 -11.865 -12.474 1.00 96.56 96 PRO A O 1
ATOM 734 N N . GLN A 1 97 ? 9.066 -13.706 -13.696 1.00 97.56 97 GLN A N 1
ATOM 735 C CA . GLN A 1 97 ? 10.401 -13.305 -14.169 1.00 97.56 97 GLN A CA 1
ATOM 736 C C . GLN A 1 97 ? 10.317 -12.109 -15.120 1.00 97.56 97 GLN A C 1
ATOM 738 O O . GLN A 1 97 ? 11.096 -11.160 -15.012 1.00 97.56 97 GLN A O 1
ATOM 743 N N . THR A 1 98 ? 9.336 -12.111 -16.028 1.00 97.75 98 THR A N 1
ATOM 744 C CA . THR A 1 98 ? 9.099 -10.971 -16.922 1.00 97.75 98 THR A CA 1
ATOM 745 C C . THR A 1 98 ? 8.725 -9.721 -16.123 1.00 97.75 98 THR A C 1
ATOM 747 O O . THR A 1 98 ? 9.198 -8.623 -16.431 1.00 97.75 98 THR A O 1
ATOM 750 N N . ARG A 1 99 ? 7.915 -9.873 -15.065 1.00 96.94 99 ARG A N 1
ATOM 751 C CA . ARG A 1 99 ? 7.575 -8.778 -14.147 1.00 96.94 99 ARG A CA 1
ATOM 752 C C . ARG A 1 99 ? 8.829 -8.176 -13.518 1.00 96.94 99 ARG A C 1
ATOM 754 O O . ARG A 1 99 ? 8.962 -6.953 -13.525 1.00 96.94 99 ARG A O 1
ATOM 761 N N . ASP A 1 100 ? 9.752 -9.002 -13.035 1.00 95.94 100 ASP A N 1
ATOM 762 C CA . ASP A 1 100 ? 10.995 -8.532 -12.418 1.00 95.94 100 ASP A CA 1
ATOM 763 C C . ASP A 1 100 ? 11.875 -7.758 -13.410 1.00 95.94 100 ASP A C 1
ATOM 765 O O . ASP A 1 100 ? 12.367 -6.677 -13.080 1.00 95.94 100 ASP A O 1
ATOM 769 N N . VAL A 1 101 ? 12.013 -8.237 -14.652 1.00 97.12 101 VAL A N 1
ATOM 770 C CA . VAL A 1 101 ? 12.771 -7.533 -15.706 1.00 97.12 101 VAL A CA 1
ATOM 771 C C . VAL A 1 101 ? 12.158 -6.170 -16.032 1.00 97.12 101 VAL A C 1
ATOM 773 O O . VAL A 1 101 ? 12.874 -5.165 -16.129 1.00 97.12 101 VAL A O 1
ATOM 776 N N . LEU A 1 102 ? 10.832 -6.107 -16.180 1.00 97.31 102 LEU A N 1
ATOM 777 C CA . LEU A 1 102 ? 10.129 -4.860 -16.477 1.00 97.31 102 LEU A CA 1
ATOM 778 C C . LEU A 1 102 ? 10.218 -3.866 -15.311 1.00 97.31 102 LEU A C 1
ATOM 780 O O . LEU A 1 102 ? 10.505 -2.689 -15.538 1.00 97.31 102 LEU A O 1
ATOM 784 N N . LEU A 1 103 ? 10.059 -4.322 -14.066 1.00 96.44 103 LEU A N 1
ATOM 785 C CA . LEU A 1 103 ? 10.215 -3.469 -12.886 1.00 96.44 103 LEU A CA 1
ATOM 786 C C . LEU A 1 103 ? 11.663 -2.998 -12.703 1.00 96.44 103 LEU A C 1
ATOM 788 O O . LEU A 1 103 ? 11.882 -1.820 -12.428 1.00 96.44 103 LEU A O 1
ATOM 792 N N . ALA A 1 104 ? 12.661 -3.854 -12.940 1.00 95.69 104 ALA A N 1
ATOM 793 C CA . ALA A 1 104 ? 14.071 -3.462 -12.911 1.00 95.69 104 ALA A CA 1
ATOM 794 C C . ALA A 1 104 ? 14.389 -2.387 -13.964 1.00 95.69 104 ALA A C 1
ATOM 796 O O . ALA A 1 104 ? 15.158 -1.454 -13.708 1.00 95.69 104 ALA A O 1
ATOM 797 N N . ARG A 1 105 ? 13.760 -2.462 -15.145 1.00 95.75 105 ARG A N 1
ATOM 798 C CA . ARG A 1 105 ? 13.818 -1.382 -16.137 1.00 95.75 105 ARG A CA 1
ATOM 799 C C . ARG A 1 105 ? 13.187 -0.100 -15.600 1.00 95.75 105 ARG A C 1
ATOM 801 O O . ARG A 1 105 ? 13.805 0.950 -15.748 1.00 95.75 105 ARG A O 1
ATOM 808 N N . VAL A 1 106 ? 12.002 -0.162 -14.991 1.00 96.75 106 VAL A N 1
ATOM 809 C CA . VAL A 1 106 ? 11.339 1.027 -14.424 1.00 96.75 106 VAL A CA 1
ATOM 810 C C . VAL A 1 106 ? 12.229 1.693 -13.377 1.00 96.75 106 VAL A C 1
ATOM 812 O O . VAL A 1 106 ? 12.471 2.892 -13.473 1.00 96.75 106 VAL A O 1
ATOM 815 N N . VAL A 1 107 ? 12.803 0.920 -12.452 1.00 96.44 107 VAL A N 1
ATOM 816 C CA . VAL A 1 107 ? 13.782 1.393 -11.458 1.00 96.44 107 VAL A CA 1
ATOM 817 C C . VAL A 1 107 ? 14.928 2.149 -12.138 1.00 96.44 107 VAL A C 1
ATOM 819 O O . VAL A 1 107 ? 15.176 3.313 -11.824 1.00 96.44 107 VAL A O 1
ATOM 822 N N . ARG A 1 108 ? 15.572 1.539 -13.141 1.00 95.19 108 ARG A N 1
ATOM 823 C CA . ARG A 1 108 ? 16.694 2.157 -13.863 1.00 95.19 108 ARG A CA 1
ATOM 824 C C . ARG A 1 108 ? 16.305 3.440 -14.602 1.00 95.19 108 ARG A C 1
ATOM 826 O O . ARG A 1 108 ? 17.065 4.401 -14.570 1.00 95.19 108 ARG A O 1
ATOM 833 N N . GLU A 1 109 ? 15.162 3.476 -15.282 1.00 95.06 109 GLU A N 1
ATOM 834 C CA . GLU A 1 109 ? 14.736 4.658 -16.046 1.00 95.06 109 GLU A CA 1
ATOM 835 C C . GLU A 1 109 ? 14.265 5.796 -15.125 1.00 95.06 109 GLU A C 1
ATOM 837 O O . GLU A 1 109 ? 14.596 6.959 -15.364 1.00 95.06 109 GLU A O 1
ATOM 842 N N . VAL A 1 110 ? 13.568 5.485 -14.025 1.00 95.00 110 VAL A N 1
ATOM 843 C CA . VAL A 1 110 ? 13.223 6.475 -12.991 1.00 95.00 110 VAL A CA 1
ATOM 844 C C . VAL A 1 110 ? 14.500 7.043 -12.372 1.00 95.00 110 VAL A C 1
ATOM 846 O O . VAL A 1 110 ? 14.663 8.261 -12.333 1.00 95.00 110 VAL A O 1
ATOM 849 N N . GLY A 1 111 ? 15.442 6.188 -11.972 1.00 91.44 111 GLY A N 1
ATOM 850 C CA . GLY A 1 111 ? 16.737 6.585 -11.412 1.00 91.44 111 GLY A CA 1
ATOM 851 C C . GLY A 1 111 ? 17.707 7.208 -12.427 1.00 91.44 111 GLY A C 1
ATOM 852 O O . GLY A 1 111 ? 18.679 7.843 -12.018 1.00 91.44 111 GLY A O 1
ATOM 853 N N . GLY A 1 112 ? 17.423 7.107 -13.727 1.00 90.75 112 GLY A N 1
ATOM 854 C CA . GLY A 1 112 ? 18.274 7.587 -14.813 1.00 90.75 112 GLY A CA 1
ATOM 855 C C . GLY A 1 112 ? 18.243 9.101 -15.052 1.00 90.75 112 GLY A C 1
ATOM 856 O O . GLY A 1 112 ? 17.444 9.849 -14.485 1.00 90.75 112 GLY A O 1
ATOM 857 N N . THR A 1 113 ? 19.129 9.555 -15.938 1.00 89.00 113 THR A N 1
ATOM 858 C CA . THR A 1 113 ? 19.295 10.966 -16.330 1.00 89.00 113 THR A CA 1
ATOM 859 C C . THR A 1 113 ? 18.411 11.388 -17.504 1.00 89.00 113 THR A C 1
ATOM 861 O O . THR A 1 113 ? 18.287 12.580 -17.769 1.00 89.00 113 THR A O 1
ATOM 864 N N . ASN A 1 114 ? 17.780 10.435 -18.199 1.00 89.62 114 ASN A N 1
ATOM 865 C CA . ASN A 1 114 ? 16.850 10.731 -19.286 1.00 89.62 114 ASN A CA 1
ATOM 866 C C . ASN A 1 114 ? 15.693 11.602 -18.765 1.00 89.62 114 ASN A C 1
ATOM 868 O O . ASN A 1 114 ? 15.082 11.217 -17.760 1.00 89.62 114 ASN A O 1
ATOM 872 N N . PRO A 1 115 ? 15.357 12.725 -19.424 1.00 88.50 115 PRO A N 1
ATOM 873 C CA . PRO A 1 115 ? 14.226 13.549 -19.014 1.00 88.50 115 PRO A CA 1
ATOM 874 C C . PRO A 1 115 ? 12.925 12.753 -19.147 1.00 88.50 115 PRO A C 1
ATOM 876 O O . PRO A 1 115 ? 12.750 11.978 -20.096 1.00 88.50 115 PRO A O 1
ATOM 879 N N . LEU A 1 116 ? 12.019 12.937 -18.189 1.00 90.38 116 LEU A N 1
ATOM 880 C CA . LEU A 1 116 ? 10.688 12.339 -18.202 1.00 90.38 116 LEU A CA 1
ATOM 881 C C . LEU A 1 116 ? 9.851 12.890 -19.357 1.00 90.38 116 LEU A C 1
ATOM 883 O O . LEU A 1 116 ? 9.080 12.138 -19.952 1.00 90.38 116 LEU A O 1
ATOM 887 N N . SER A 1 117 ? 10.044 14.163 -19.709 1.00 87.75 117 SER A N 1
ATOM 888 C CA . SER A 1 117 ? 9.454 14.803 -20.886 1.00 87.75 117 SER A CA 1
ATOM 889 C C . SER A 1 117 ? 10.543 15.363 -21.803 1.00 87.75 117 SER A C 1
ATOM 891 O O . SER A 1 117 ? 11.058 16.457 -21.599 1.00 87.75 117 SER A O 1
ATOM 893 N N . ARG A 1 118 ? 10.908 14.606 -22.848 1.00 83.12 118 ARG A N 1
ATOM 894 C CA . ARG A 1 118 ? 11.931 15.035 -23.825 1.00 83.12 118 ARG A CA 1
ATOM 895 C C . ARG A 1 118 ? 11.524 16.276 -24.617 1.00 83.12 118 ARG A C 1
ATOM 897 O O . ARG A 1 118 ? 12.380 17.091 -24.937 1.00 83.12 118 ARG A O 1
ATOM 904 N N . ASN A 1 119 ? 10.241 16.383 -24.954 1.00 81.50 119 ASN A N 1
ATOM 905 C CA . ASN A 1 119 ? 9.733 17.427 -25.843 1.00 81.50 119 ASN A CA 1
ATOM 906 C C . ASN A 1 119 ? 9.389 18.721 -25.096 1.00 81.50 119 ASN A C 1
ATOM 908 O O . ASN A 1 119 ? 9.241 19.759 -25.732 1.00 81.50 119 ASN A O 1
ATOM 912 N N . ASP A 1 120 ? 9.258 18.658 -23.769 1.00 83.62 120 ASP A N 1
ATOM 913 C CA . ASP A 1 120 ? 8.933 19.813 -22.939 1.00 83.62 120 ASP A CA 1
ATOM 914 C C . ASP A 1 120 ? 9.584 19.686 -21.550 1.00 83.62 120 ASP A C 1
ATOM 916 O O . ASP A 1 120 ? 8.991 19.087 -20.644 1.00 83.62 120 ASP A O 1
ATOM 920 N N . PRO A 1 121 ? 10.796 20.241 -21.366 1.00 82.06 121 PRO A N 1
ATOM 921 C CA . PRO A 1 121 ? 11.485 20.244 -20.078 1.00 82.06 121 PRO A CA 1
ATOM 922 C C . PRO A 1 121 ? 10.718 20.960 -18.959 1.00 82.06 121 PRO A C 1
ATOM 924 O O . PRO A 1 121 ? 10.925 20.637 -17.790 1.00 82.06 121 PRO A O 1
ATOM 927 N N . ALA A 1 122 ? 9.822 21.905 -19.279 1.00 84.12 122 ALA A N 1
ATOM 928 C CA . ALA A 1 122 ? 9.036 22.609 -18.265 1.00 84.12 122 ALA A CA 1
ATOM 929 C C . ALA A 1 122 ? 8.031 21.673 -17.570 1.00 84.12 122 ALA A C 1
ATOM 931 O O . ALA A 1 122 ? 7.675 21.893 -16.412 1.00 84.12 122 ALA A O 1
ATOM 932 N N . GLN A 1 123 ? 7.628 20.587 -18.237 1.00 87.81 123 GLN A N 1
ATOM 933 C CA . GLN A 1 123 ? 6.734 19.571 -17.679 1.00 87.81 123 GLN A CA 1
ATOM 934 C C . GLN A 1 123 ? 7.444 18.524 -16.810 1.00 87.81 123 GLN A C 1
ATOM 936 O O . GLN A 1 123 ? 6.772 17.656 -16.256 1.00 87.81 123 GLN A O 1
ATOM 941 N N . GLU A 1 124 ? 8.773 18.563 -16.656 1.00 88.31 124 GLU A N 1
ATOM 942 C CA . GLU A 1 124 ? 9.517 17.531 -15.915 1.00 88.31 124 GLU A CA 1
ATOM 943 C C . GLU A 1 124 ? 8.985 17.356 -14.480 1.00 88.31 124 GLU A C 1
ATOM 945 O O . GLU A 1 124 ? 8.737 16.231 -14.042 1.00 88.31 124 GLU A O 1
ATOM 950 N N . TYR A 1 125 ? 8.738 18.465 -13.771 1.00 88.06 125 TYR A N 1
ATOM 951 C CA . TYR A 1 125 ? 8.192 18.441 -12.411 1.00 88.06 125 TYR A CA 1
ATOM 952 C C . TYR A 1 125 ? 6.773 17.863 -12.363 1.00 88.06 125 TYR A C 1
ATOM 954 O O . TYR A 1 125 ? 6.481 17.006 -11.530 1.00 88.06 125 TYR A O 1
ATOM 962 N N . GLU A 1 126 ? 5.897 18.280 -13.280 1.00 90.44 126 GLU A N 1
ATOM 963 C CA . GLU A 1 126 ? 4.521 17.781 -13.355 1.00 90.44 126 GLU A CA 1
ATOM 964 C C . GLU A 1 126 ? 4.484 16.277 -13.670 1.00 90.44 126 GLU A C 1
ATOM 966 O O . GLU A 1 126 ? 3.757 15.514 -13.031 1.00 90.44 126 GLU A O 1
ATOM 971 N N . MET A 1 127 ? 5.299 15.827 -14.629 1.00 91.75 127 MET A N 1
ATOM 972 C CA . MET A 1 127 ? 5.385 14.417 -15.013 1.00 91.75 127 MET A CA 1
ATOM 973 C C . MET A 1 127 ? 5.967 13.554 -13.902 1.00 91.75 127 MET A C 1
ATOM 975 O O . MET A 1 127 ? 5.524 12.417 -13.714 1.00 91.75 127 MET A O 1
ATOM 979 N N . PHE A 1 128 ? 6.935 14.087 -13.158 1.00 92.44 128 PHE A N 1
ATOM 980 C CA . PHE A 1 128 ? 7.464 13.433 -11.975 1.00 92.44 128 PHE A CA 1
ATOM 981 C C . PHE A 1 128 ? 6.408 13.325 -10.872 1.00 92.44 128 PHE A C 1
ATOM 983 O O . PHE A 1 128 ? 6.240 12.254 -10.297 1.00 92.44 128 PHE A O 1
ATOM 990 N N . HIS A 1 129 ? 5.649 14.394 -10.619 1.00 92.00 129 HIS A N 1
ATOM 991 C CA . HIS A 1 129 ? 4.598 14.408 -9.60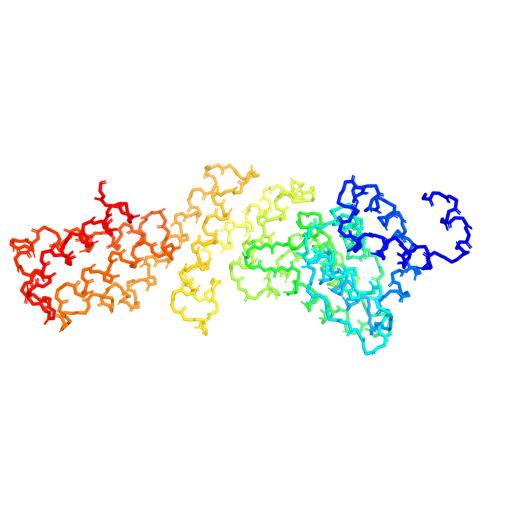2 1.00 92.00 129 HIS A CA 1
ATOM 992 C C . HIS A 1 129 ? 3.490 13.396 -9.902 1.00 92.00 129 HIS A C 1
ATOM 994 O O . HIS A 1 129 ? 3.128 12.606 -9.031 1.00 92.00 129 HIS A O 1
ATOM 1000 N N . LYS A 1 130 ? 3.012 13.341 -11.152 1.00 92.38 130 LYS A N 1
ATOM 1001 C CA . LYS A 1 130 ? 2.030 12.336 -11.597 1.00 92.38 130 LYS A CA 1
ATOM 1002 C C . LYS A 1 130 ? 2.542 10.908 -11.407 1.00 92.38 130 LYS A C 1
ATOM 1004 O O . LYS A 1 130 ? 1.815 10.056 -10.902 1.00 92.38 130 LYS A O 1
ATOM 1009 N N . MET A 1 131 ? 3.797 10.655 -11.777 1.00 94.06 131 MET A N 1
ATOM 1010 C CA . MET A 1 131 ? 4.429 9.348 -11.600 1.00 94.06 131 MET A CA 1
ATOM 1011 C C . MET A 1 131 ? 4.567 8.983 -10.119 1.00 94.06 131 MET A C 1
ATOM 1013 O O . MET A 1 131 ? 4.267 7.856 -9.739 1.00 94.06 131 MET A O 1
ATOM 1017 N N . LEU A 1 132 ? 4.963 9.934 -9.272 1.00 94.31 132 LEU A N 1
ATOM 1018 C CA . LEU A 1 132 ? 5.084 9.732 -7.831 1.00 94.31 132 LEU A CA 1
ATOM 1019 C C . LEU A 1 132 ? 3.748 9.281 -7.216 1.00 94.31 132 LEU A C 1
ATOM 1021 O O . LEU A 1 132 ? 3.722 8.270 -6.520 1.00 94.31 132 LEU A O 1
ATOM 1025 N N . HIS A 1 133 ? 2.640 9.958 -7.539 1.00 93.06 133 HIS A N 1
ATOM 1026 C CA . HIS A 1 133 ? 1.295 9.577 -7.071 1.00 93.06 133 HIS A CA 1
ATOM 1027 C C . HIS A 1 133 ? 0.809 8.234 -7.615 1.00 93.06 133 HIS A C 1
ATOM 1029 O O . HIS A 1 133 ? 0.015 7.563 -6.965 1.00 93.06 133 HIS A O 1
ATOM 1035 N N . ARG A 1 134 ? 1.268 7.819 -8.800 1.00 93.75 134 ARG A N 1
ATOM 1036 C CA . ARG A 1 134 ? 0.939 6.492 -9.337 1.00 93.75 134 ARG A CA 1
ATOM 1037 C C . ARG A 1 134 ? 1.717 5.379 -8.636 1.00 93.75 134 ARG A C 1
ATOM 1039 O O . ARG A 1 134 ? 1.191 4.278 -8.484 1.00 93.75 134 ARG A O 1
ATOM 1046 N N . LEU A 1 135 ? 2.977 5.622 -8.290 1.00 95.00 135 LEU A N 1
ATOM 1047 C CA . LEU A 1 135 ? 3.882 4.583 -7.794 1.00 95.00 135 LEU A CA 1
ATOM 1048 C C . LEU A 1 135 ? 3.838 4.416 -6.276 1.00 95.00 135 LEU A C 1
ATOM 1050 O O . LEU A 1 135 ? 4.206 3.347 -5.785 1.00 95.00 135 LEU A O 1
ATOM 1054 N N . VAL A 1 136 ? 3.407 5.443 -5.549 1.00 95.38 136 VAL A N 1
ATOM 1055 C CA . VAL A 1 136 ? 3.346 5.453 -4.088 1.00 95.38 136 VAL A CA 1
ATOM 1056 C C . VAL A 1 136 ? 1.888 5.517 -3.653 1.00 95.38 136 VAL A C 1
ATOM 1058 O O . VAL A 1 136 ? 1.219 6.527 -3.855 1.00 95.38 136 VAL A O 1
ATOM 1061 N N . ASP A 1 137 ? 1.424 4.448 -3.020 1.00 92.31 137 ASP A N 1
ATOM 1062 C CA . ASP A 1 137 ? 0.122 4.382 -2.365 1.00 92.31 137 ASP A CA 1
ATOM 1063 C C . ASP A 1 137 ? 0.319 4.197 -0.851 1.00 92.31 137 ASP A C 1
ATOM 1065 O O . ASP A 1 137 ? 1.418 3.909 -0.370 1.00 92.31 137 ASP A O 1
ATOM 1069 N N . LYS A 1 138 ? -0.750 4.355 -0.075 1.00 89.00 138 LYS A N 1
ATOM 1070 C CA . LYS A 1 138 ? -0.751 4.179 1.384 1.00 89.00 138 LYS A CA 1
ATOM 1071 C C . LYS A 1 138 ? -0.399 2.751 1.814 1.00 89.00 138 LYS A C 1
ATOM 1073 O O . LYS A 1 138 ? 0.084 2.562 2.923 1.00 89.00 138 LYS A O 1
ATOM 1078 N N . ASP A 1 139 ? -0.646 1.770 0.945 1.00 88.19 139 ASP A N 1
ATOM 1079 C CA . ASP A 1 139 ? -0.455 0.350 1.244 1.00 88.19 139 ASP A CA 1
ATOM 1080 C C . ASP A 1 139 ? 0.891 -0.178 0.722 1.00 88.19 139 ASP A C 1
ATOM 1082 O O . ASP A 1 139 ? 1.420 -1.163 1.239 1.00 88.19 139 ASP A O 1
ATOM 1086 N N . THR A 1 140 ? 1.464 0.448 -0.314 1.00 91.94 140 THR A N 1
ATOM 1087 C CA . THR A 1 140 ? 2.708 -0.025 -0.929 1.00 91.94 140 THR A CA 1
ATOM 1088 C C . THR A 1 140 ? 3.412 1.038 -1.770 1.00 91.94 140 THR A C 1
ATOM 1090 O O . THR A 1 140 ? 2.788 1.950 -2.310 1.00 91.94 140 THR A O 1
ATOM 1093 N N . VAL A 1 141 ? 4.724 0.870 -1.946 1.00 94.31 141 VAL A N 1
ATOM 1094 C CA . VAL A 1 141 ? 5.459 1.497 -3.050 1.00 94.31 141 VAL A CA 1
ATOM 1095 C C . VAL A 1 141 ? 5.649 0.437 -4.120 1.00 94.31 141 VAL A C 1
ATOM 1097 O O . VAL A 1 141 ? 6.278 -0.598 -3.887 1.00 94.31 141 VAL A O 1
ATOM 1100 N N . THR A 1 142 ? 5.110 0.696 -5.305 1.00 93.00 142 THR A N 1
ATOM 1101 C CA . THR A 1 142 ? 5.235 -0.214 -6.444 1.00 93.00 142 THR A CA 1
ATOM 1102 C C . THR A 1 142 ? 6.712 -0.454 -6.749 1.00 93.00 142 THR A C 1
ATOM 1104 O O . THR A 1 142 ? 7.514 0.467 -6.665 1.00 93.00 142 THR A O 1
ATOM 1107 N N . GLY A 1 143 ? 7.119 -1.691 -7.038 1.00 90.62 143 GLY A N 1
ATOM 1108 C CA . GLY A 1 143 ? 8.540 -2.025 -7.237 1.00 90.62 143 GLY A CA 1
ATOM 1109 C C . GLY A 1 143 ? 9.411 -1.978 -5.969 1.00 90.62 143 GLY A C 1
ATOM 1110 O O . GLY A 1 143 ? 10.604 -2.266 -6.045 1.00 90.62 143 GLY A O 1
ATOM 1111 N N . GLY A 1 144 ? 8.836 -1.668 -4.803 1.00 94.88 144 GLY A N 1
ATOM 1112 C CA . GLY A 1 144 ? 9.483 -1.811 -3.504 1.00 94.88 144 GLY A CA 1
ATOM 1113 C C . GLY A 1 144 ? 10.667 -0.861 -3.262 1.00 94.88 144 GLY A C 1
ATOM 1114 O O . GLY A 1 144 ? 10.736 0.230 -3.840 1.00 94.88 144 GLY A O 1
ATOM 1115 N N . PRO A 1 145 ? 11.614 -1.257 -2.389 1.00 96.50 145 PRO A N 1
ATOM 1116 C CA . PRO A 1 145 ? 12.715 -0.393 -1.961 1.00 96.50 145 PRO A CA 1
ATOM 1117 C C . PRO A 1 145 ? 13.597 0.172 -3.093 1.00 96.50 145 PRO A C 1
ATOM 1119 O O . PRO A 1 145 ? 13.912 1.362 -3.033 1.00 96.50 145 PRO A O 1
ATOM 1122 N N . PRO A 1 146 ? 13.962 -0.591 -4.148 1.00 96.31 146 PRO A N 1
ATOM 1123 C CA . PRO A 1 146 ? 14.747 -0.045 -5.260 1.00 96.31 146 PRO A CA 1
ATOM 1124 C C . PRO A 1 146 ? 14.043 1.098 -6.004 1.00 96.31 146 PRO A C 1
ATOM 1126 O O . PRO A 1 146 ? 14.693 2.058 -6.433 1.00 96.31 146 PRO A O 1
ATOM 1129 N N . LEU A 1 147 ? 12.712 1.029 -6.148 1.00 96.50 147 LEU A N 1
ATOM 1130 C CA . LEU A 1 147 ? 11.963 2.095 -6.811 1.00 96.50 147 LEU A CA 1
ATOM 1131 C C . LEU A 1 147 ? 11.798 3.319 -5.906 1.00 96.50 147 LEU A C 1
ATOM 1133 O O . LEU A 1 147 ? 11.925 4.439 -6.394 1.00 96.50 147 LEU A O 1
ATOM 1137 N N . ALA A 1 148 ? 11.603 3.128 -4.596 1.00 96.75 148 ALA A N 1
ATOM 1138 C CA . ALA A 1 148 ? 11.592 4.230 -3.629 1.00 96.75 148 ALA A CA 1
ATOM 1139 C C . ALA A 1 148 ? 12.912 5.026 -3.654 1.00 96.75 148 ALA A C 1
ATOM 1141 O O . ALA A 1 148 ? 12.902 6.257 -3.701 1.00 96.75 148 ALA A O 1
ATOM 1142 N N . GLU A 1 149 ? 14.048 4.327 -3.707 1.00 95.69 149 GLU A N 1
ATOM 1143 C CA . GLU A 1 149 ? 15.371 4.938 -3.867 1.00 95.69 149 GLU A CA 1
ATOM 1144 C C . GLU A 1 149 ? 15.494 5.705 -5.194 1.00 95.69 149 GLU A C 1
ATOM 1146 O O . GLU A 1 149 ? 15.927 6.859 -5.216 1.00 95.69 149 GLU A O 1
ATOM 1151 N N . SER A 1 150 ? 15.049 5.105 -6.299 1.00 95.56 150 SER A N 1
ATOM 1152 C CA . SER A 1 150 ? 15.090 5.740 -7.623 1.00 95.56 150 SER A CA 1
ATOM 1153 C C . SER A 1 150 ? 14.221 6.999 -7.698 1.00 95.56 150 SER A C 1
ATOM 1155 O O . SER A 1 150 ? 14.609 7.983 -8.331 1.00 95.56 150 SER A O 1
ATOM 1157 N N . LEU A 1 151 ? 13.067 7.002 -7.022 1.00 95.56 151 LEU A N 1
ATOM 1158 C CA . LEU A 1 151 ? 12.202 8.174 -6.881 1.00 95.56 151 LEU A CA 1
ATOM 1159 C C . LEU A 1 151 ? 12.888 9.292 -6.093 1.00 95.56 151 LEU A C 1
ATOM 1161 O O . LEU A 1 151 ? 12.813 10.448 -6.508 1.00 95.56 151 LEU A O 1
ATOM 1165 N N . LEU A 1 152 ? 13.606 8.963 -5.012 1.00 94.25 152 LEU A N 1
ATOM 1166 C CA . LEU A 1 152 ? 14.389 9.943 -4.256 1.00 94.25 152 LEU A CA 1
ATOM 1167 C C . LEU A 1 152 ? 15.500 10.569 -5.112 1.00 94.25 152 LEU A C 1
ATOM 1169 O O . LEU A 1 152 ? 15.639 11.794 -5.164 1.00 94.25 152 LEU A O 1
ATOM 1173 N N . GLN A 1 153 ? 16.245 9.741 -5.844 1.00 92.19 153 GLN A N 1
ATOM 1174 C CA . GLN A 1 153 ? 17.291 10.202 -6.761 1.00 92.19 153 GLN A CA 1
ATOM 1175 C C . GLN A 1 153 ? 16.729 11.092 -7.880 1.00 92.19 153 GLN A C 1
ATOM 1177 O O . GLN A 1 153 ? 17.304 12.138 -8.193 1.00 92.19 153 GLN A O 1
ATOM 1182 N N . ARG A 1 154 ? 15.588 10.708 -8.472 1.00 91.62 154 ARG A N 1
ATOM 1183 C CA . ARG A 1 154 ? 14.896 11.521 -9.480 1.00 91.62 154 ARG A CA 1
ATOM 1184 C C . ARG A 1 154 ? 14.429 12.846 -8.894 1.00 91.62 154 ARG A C 1
ATOM 1186 O O . ARG A 1 154 ? 14.674 13.876 -9.514 1.00 91.62 154 ARG A O 1
ATOM 1193 N N . GLY A 1 155 ? 13.821 12.827 -7.709 1.00 90.19 155 GLY A N 1
ATOM 1194 C CA . GLY A 1 155 ? 13.362 14.025 -7.013 1.00 90.19 155 GLY A CA 1
ATOM 1195 C C . GLY A 1 155 ? 14.476 15.051 -6.835 1.00 90.19 155 GLY A C 1
ATOM 1196 O O . GLY A 1 155 ? 14.303 16.198 -7.234 1.00 90.19 155 GLY A O 1
ATOM 1197 N N . SER A 1 156 ? 15.650 14.628 -6.348 1.00 88.31 156 SER A N 1
ATOM 1198 C CA . SER A 1 156 ? 16.825 15.510 -6.245 1.00 88.31 156 SER A CA 1
ATOM 1199 C C . SER A 1 156 ? 17.155 16.171 -7.589 1.00 88.31 156 SER A C 1
ATOM 1201 O O . SER A 1 156 ? 17.283 17.388 -7.654 1.00 88.31 156 SER A O 1
ATOM 1203 N N . ARG A 1 157 ? 17.194 15.414 -8.696 1.00 86.31 157 ARG A N 1
ATOM 1204 C CA . ARG A 1 157 ? 17.501 15.976 -10.026 1.00 86.31 157 ARG A CA 1
ATOM 1205 C C . ARG A 1 157 ? 16.459 16.965 -10.534 1.00 86.31 157 ARG A C 1
ATOM 1207 O O . ARG A 1 157 ? 16.840 18.010 -11.048 1.00 86.31 157 ARG A O 1
ATOM 1214 N N . VAL A 1 158 ? 15.174 16.642 -10.400 1.00 84.12 158 VAL A N 1
ATOM 1215 C CA . VAL A 1 158 ? 14.079 17.521 -10.845 1.00 84.12 158 VAL A CA 1
ATOM 1216 C C . VAL A 1 158 ? 14.138 18.867 -10.111 1.00 84.12 158 VAL A C 1
ATOM 1218 O O . VAL A 1 158 ? 13.902 19.917 -10.709 1.00 84.12 158 VAL A O 1
ATOM 1221 N N . LEU A 1 159 ? 14.524 18.842 -8.834 1.00 77.75 159 LEU A N 1
ATOM 1222 C CA . LEU A 1 159 ? 14.651 20.021 -7.977 1.00 77.75 159 LEU A CA 1
ATOM 1223 C C . LEU A 1 159 ? 15.959 20.806 -8.193 1.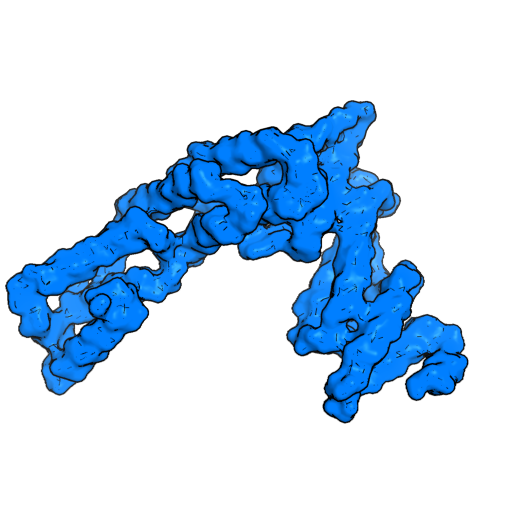00 77.75 159 LEU A C 1
ATOM 1225 O O . LEU A 1 159 ? 16.015 21.990 -7.874 1.00 77.75 159 LEU A O 1
ATOM 1229 N N . ASN A 1 160 ? 16.992 20.194 -8.781 1.00 75.00 160 ASN A N 1
ATOM 1230 C CA . ASN A 1 160 ? 18.290 20.823 -9.077 1.00 75.00 160 ASN A CA 1
ATOM 1231 C C . ASN A 1 160 ? 18.263 21.775 -10.292 1.00 75.00 160 ASN A C 1
ATOM 1233 O O . ASN A 1 160 ? 19.318 22.117 -10.830 1.00 75.00 160 ASN A O 1
ATOM 1237 N N . SER A 1 161 ? 17.091 22.237 -10.738 1.00 59.91 161 SER A N 1
ATOM 1238 C CA . SER A 1 161 ? 16.874 23.043 -11.956 1.00 59.91 161 SER A CA 1
ATOM 1239 C C . SER A 1 161 ? 17.478 24.471 -11.921 1.00 59.91 161 SER A C 1
ATOM 1241 O O . SER A 1 161 ? 17.150 25.307 -12.756 1.00 59.91 161 SER A O 1
ATOM 1243 N N . GLY A 1 162 ? 18.423 24.738 -11.009 1.00 57.09 162 GLY A N 1
ATOM 1244 C CA . GLY A 1 162 ? 19.187 25.986 -10.880 1.00 57.09 162 GLY A CA 1
ATOM 1245 C C . GLY A 1 162 ? 20.690 25.806 -10.602 1.00 57.09 162 GLY A C 1
ATOM 1246 O O . GLY A 1 162 ? 21.339 26.751 -10.169 1.00 57.09 162 GLY A O 1
ATOM 1247 N N . GLY A 1 163 ? 21.256 24.608 -10.805 1.00 56.56 163 GLY A N 1
ATOM 1248 C CA . GLY A 1 163 ? 22.705 24.356 -10.694 1.00 56.56 163 GLY A CA 1
ATOM 1249 C C . GLY A 1 163 ? 23.244 24.109 -9.276 1.00 56.56 163 GLY A C 1
ATOM 1250 O O . GLY A 1 163 ? 24.419 23.782 -9.125 1.00 56.56 163 GLY A O 1
ATOM 1251 N N . ALA A 1 164 ? 22.403 24.208 -8.243 1.00 58.84 164 ALA A N 1
ATOM 1252 C CA . ALA A 1 164 ? 22.743 23.792 -6.885 1.00 58.84 164 ALA A CA 1
ATOM 1253 C C . ALA A 1 164 ? 22.384 22.314 -6.667 1.00 58.84 164 ALA A C 1
ATOM 1255 O O . ALA A 1 164 ? 21.278 21.885 -6.993 1.00 58.84 164 ALA A O 1
ATOM 1256 N N . THR A 1 165 ? 23.302 21.540 -6.087 1.00 64.19 165 THR A N 1
ATOM 1257 C CA . THR A 1 165 ? 23.042 20.152 -5.685 1.00 64.19 165 THR A CA 1
ATOM 1258 C C . THR A 1 165 ? 22.164 20.133 -4.433 1.00 64.19 165 THR A C 1
ATOM 1260 O O . THR A 1 165 ? 22.628 20.449 -3.339 1.00 64.19 165 THR A O 1
ATOM 1263 N N . VAL A 1 166 ? 20.898 19.740 -4.570 1.00 74.44 166 VAL A N 1
ATOM 1264 C CA . VAL A 1 166 ? 19.995 19.457 -3.449 1.00 74.44 166 VAL A CA 1
ATOM 1265 C C . VAL A 1 166 ? 20.421 18.132 -2.827 1.00 74.44 166 VAL A C 1
ATOM 1267 O O . VAL A 1 166 ? 20.303 17.072 -3.453 1.00 74.44 166 VAL A O 1
ATOM 1270 N N . ALA A 1 167 ? 20.924 18.184 -1.593 1.00 80.50 167 ALA A N 1
ATOM 1271 C CA . ALA A 1 167 ? 21.315 16.976 -0.882 1.00 80.50 167 ALA A CA 1
ATOM 1272 C C . ALA A 1 167 ? 20.090 16.101 -0.549 1.00 80.50 167 ALA A C 1
ATOM 1274 O O . ALA A 1 167 ? 18.945 16.562 -0.494 1.00 80.50 167 ALA A O 1
ATOM 1275 N N . ALA A 1 168 ? 20.333 14.799 -0.376 1.00 80.00 168 ALA A N 1
ATOM 1276 C CA . ALA A 1 168 ? 19.280 13.791 -0.243 1.00 80.00 168 ALA A CA 1
ATOM 1277 C C . ALA A 1 168 ? 18.230 14.103 0.848 1.00 80.00 168 ALA A C 1
ATOM 1279 O O . ALA A 1 168 ? 17.046 13.909 0.574 1.00 80.00 168 ALA A O 1
ATOM 1280 N N . PRO A 1 169 ? 18.587 14.639 2.035 1.00 83.75 169 PRO A N 1
ATOM 1281 C CA . PRO A 1 169 ? 17.596 14.983 3.056 1.00 83.75 169 PRO A CA 1
ATOM 1282 C C . PRO A 1 169 ? 16.635 16.097 2.619 1.00 83.75 169 PRO A C 1
ATOM 1284 O O . PRO A 1 169 ? 15.436 16.011 2.879 1.00 83.75 169 PRO A O 1
ATOM 1287 N N . GLN A 1 170 ? 17.122 17.123 1.913 1.00 85.19 170 GLN A N 1
ATOM 1288 C CA . GLN A 1 170 ? 16.268 18.194 1.390 1.00 85.19 170 GLN A CA 1
ATOM 1289 C C . GLN A 1 170 ? 15.365 17.682 0.264 1.00 85.19 170 GLN A C 1
ATOM 1291 O O . GLN A 1 170 ? 14.176 18.001 0.241 1.00 85.19 170 GLN A O 1
ATOM 1296 N N . ALA A 1 171 ? 15.898 16.845 -0.633 1.00 89.06 171 ALA A N 1
ATOM 1297 C CA . ALA A 1 171 ? 15.101 16.207 -1.679 1.00 89.06 171 ALA A CA 1
ATOM 1298 C C . ALA A 1 171 ? 13.992 15.331 -1.076 1.00 89.06 171 ALA A C 1
ATOM 1300 O O . ALA A 1 171 ? 12.851 15.389 -1.528 1.00 89.06 171 ALA A O 1
ATOM 1301 N N . LEU A 1 172 ? 14.304 14.580 -0.015 1.00 92.69 172 LEU A N 1
ATOM 1302 C CA . LEU A 1 172 ? 13.332 13.773 0.714 1.00 92.69 172 LEU A CA 1
ATOM 1303 C C . LEU A 1 172 ? 12.205 14.636 1.293 1.00 92.69 172 LEU A C 1
ATOM 1305 O O . LEU A 1 172 ? 11.042 14.328 1.068 1.00 92.69 172 LEU A O 1
ATOM 1309 N N . GLN A 1 173 ? 12.518 15.740 1.977 1.00 89.69 173 GLN A N 1
ATOM 1310 C CA . GLN A 1 173 ? 11.493 16.641 2.526 1.00 89.69 173 GLN A CA 1
ATOM 1311 C C . GLN A 1 173 ? 10.552 17.188 1.444 1.00 89.69 173 GLN A C 1
ATOM 1313 O O . GLN A 1 173 ? 9.333 17.195 1.619 1.00 89.69 173 GLN A O 1
ATOM 1318 N N . LEU A 1 174 ? 11.107 17.596 0.301 1.00 87.06 174 LEU A N 1
ATOM 1319 C CA . LEU A 1 174 ? 10.324 18.112 -0.822 1.00 87.06 174 LEU A CA 1
ATOM 1320 C C . LEU A 1 174 ? 9.438 17.026 -1.449 1.00 87.06 174 LEU A C 1
ATOM 1322 O O . LEU A 1 174 ? 8.269 17.278 -1.738 1.00 87.06 174 LEU A O 1
ATOM 1326 N N . LEU A 1 175 ? 9.953 15.802 -1.582 1.00 91.88 175 LEU A N 1
ATOM 1327 C CA . LEU A 1 175 ? 9.175 14.650 -2.044 1.00 91.88 175 LEU A CA 1
ATOM 1328 C C . LEU A 1 175 ? 8.015 14.318 -1.115 1.00 91.88 175 LEU A C 1
ATOM 1330 O O . LEU A 1 175 ? 6.898 14.113 -1.583 1.00 91.88 175 LEU A O 1
ATOM 1334 N N . LEU A 1 176 ? 8.257 14.303 0.196 1.00 93.75 176 LEU A N 1
ATOM 1335 C CA . LEU A 1 176 ? 7.200 14.072 1.178 1.00 93.75 176 LEU A CA 1
ATOM 1336 C C . LEU A 1 176 ? 6.122 15.157 1.096 1.00 93.75 176 LEU A C 1
ATOM 1338 O O . LEU A 1 176 ? 4.937 14.839 1.187 1.00 93.75 176 LEU A O 1
ATOM 1342 N N . GLY A 1 177 ? 6.509 16.415 0.862 1.00 91.31 177 GLY A N 1
ATOM 1343 C CA . GLY A 1 177 ? 5.573 17.517 0.625 1.00 91.31 177 GLY A CA 1
ATOM 1344 C C . GLY A 1 177 ? 4.703 17.333 -0.624 1.00 91.31 177 GLY A C 1
ATOM 1345 O O . GLY A 1 177 ? 3.578 17.824 -0.663 1.00 91.31 177 GLY A O 1
ATOM 1346 N N . ALA A 1 178 ? 5.188 16.588 -1.619 1.00 91.31 178 ALA A N 1
ATOM 1347 C CA . ALA A 1 178 ? 4.471 16.317 -2.858 1.00 91.31 178 ALA A CA 1
ATOM 1348 C C . ALA A 1 178 ? 3.465 15.150 -2.747 1.00 91.31 178 ALA A C 1
ATOM 1350 O O . ALA A 1 178 ? 2.527 15.078 -3.548 1.00 91.31 178 ALA A O 1
ATOM 1351 N N . LEU A 1 179 ? 3.640 14.255 -1.766 1.00 93.38 179 LEU A N 1
ATOM 1352 C CA . LEU A 1 179 ? 2.738 13.131 -1.488 1.00 93.38 179 LEU A CA 1
ATOM 1353 C C . LEU A 1 179 ? 1.441 13.592 -0.807 1.00 93.38 179 LEU A C 1
ATOM 1355 O O . LEU A 1 179 ? 1.432 14.545 -0.022 1.00 93.38 179 LEU A O 1
ATOM 1359 N N . ALA A 1 180 ? 0.349 12.884 -1.108 1.00 87.25 180 ALA A N 1
ATOM 1360 C CA . ALA A 1 180 ? -1.015 13.324 -0.817 1.00 87.25 180 ALA A CA 1
ATOM 1361 C C . ALA A 1 180 ? -1.323 13.469 0.682 1.00 87.25 180 ALA A C 1
ATOM 1363 O O . ALA A 1 180 ? -1.885 14.484 1.094 1.00 87.25 180 ALA A O 1
ATOM 1364 N N . ASP A 1 181 ? -0.964 12.473 1.494 1.00 92.56 181 ASP A N 1
ATOM 1365 C CA . ASP A 1 181 ? -1.308 12.431 2.915 1.00 92.56 181 ASP A CA 1
ATOM 1366 C C . ASP A 1 181 ? -0.247 11.715 3.769 1.00 92.56 181 ASP A C 1
ATOM 1368 O O . ASP A 1 181 ? 0.760 11.202 3.268 1.00 92.56 181 ASP A O 1
ATOM 1372 N N . GLY A 1 182 ? -0.435 11.748 5.091 1.00 96.56 182 GLY A N 1
ATOM 1373 C CA . GLY A 1 182 ? 0.524 11.208 6.045 1.00 96.56 182 GLY A CA 1
ATOM 1374 C C . GLY A 1 182 ? 0.670 9.687 6.017 1.00 96.56 182 GLY A C 1
ATOM 1375 O O . GLY A 1 182 ? 1.762 9.200 6.316 1.00 96.56 182 GLY A O 1
ATOM 1376 N N . CYS A 1 183 ? -0.362 8.939 5.614 1.00 97.38 183 CYS A N 1
ATOM 1377 C CA . CYS A 1 183 ? -0.260 7.492 5.430 1.00 97.38 183 CYS A CA 1
ATOM 1378 C C . CYS A 1 183 ? 0.651 7.160 4.240 1.00 97.38 183 CYS A C 1
ATOM 1380 O O . CYS A 1 183 ? 1.580 6.366 4.385 1.00 97.38 183 CYS A O 1
ATOM 1382 N N . VAL A 1 184 ? 0.459 7.833 3.100 1.00 96.81 184 VAL A N 1
ATOM 1383 C CA . VAL A 1 184 ? 1.308 7.664 1.905 1.00 96.81 184 VAL A CA 1
ATOM 1384 C C . VAL A 1 184 ? 2.764 8.053 2.201 1.00 96.81 184 VAL A C 1
ATOM 1386 O O . VAL A 1 184 ? 3.695 7.334 1.834 1.00 96.81 184 VAL A O 1
ATOM 1389 N N . ARG A 1 185 ? 2.984 9.161 2.924 1.00 97.56 185 ARG A N 1
ATOM 1390 C CA . ARG A 1 185 ? 4.329 9.594 3.357 1.00 97.56 185 ARG A CA 1
ATOM 1391 C C . ARG A 1 185 ? 5.015 8.560 4.245 1.00 97.56 185 ARG A C 1
ATOM 1393 O O . ARG A 1 185 ? 6.186 8.257 4.025 1.00 97.56 185 ARG A O 1
ATOM 1400 N N . LEU A 1 186 ? 4.296 8.009 5.227 1.00 97.81 186 LEU A N 1
ATOM 1401 C CA . LEU A 1 186 ? 4.835 6.969 6.100 1.00 97.81 186 LEU A CA 1
ATOM 1402 C C . LEU A 1 186 ? 5.210 5.726 5.287 1.00 97.81 186 LEU A C 1
ATOM 1404 O O . LEU A 1 186 ? 6.317 5.220 5.439 1.00 97.81 186 LEU A O 1
ATOM 1408 N N . GLN A 1 187 ? 4.335 5.273 4.386 1.00 97.44 187 GLN A N 1
ATOM 1409 C CA . GLN A 1 187 ? 4.595 4.094 3.561 1.00 97.44 187 GLN A CA 1
ATOM 1410 C C . GLN A 1 187 ? 5.837 4.261 2.675 1.00 97.44 187 GLN A C 1
ATOM 1412 O O . GLN A 1 187 ? 6.656 3.340 2.564 1.00 97.44 187 GLN A O 1
ATOM 1417 N N . PHE A 1 188 ? 6.023 5.448 2.091 1.00 97.88 188 PHE A N 1
ATOM 1418 C CA . PHE A 1 188 ? 7.232 5.776 1.340 1.00 97.88 188 PHE A CA 1
ATOM 1419 C C . PHE A 1 188 ? 8.487 5.703 2.219 1.00 97.88 188 PHE A C 1
ATOM 1421 O O . PHE A 1 188 ? 9.453 5.043 1.842 1.00 97.88 188 PHE A O 1
ATOM 1428 N N . LEU A 1 189 ? 8.462 6.321 3.406 1.00 97.62 189 LEU A N 1
ATOM 1429 C CA . LEU A 1 189 ? 9.587 6.313 4.347 1.00 97.62 189 LEU A CA 1
ATOM 1430 C C . LEU A 1 189 ? 9.954 4.897 4.798 1.00 97.62 189 LEU A C 1
ATOM 1432 O O . LEU A 1 189 ? 11.121 4.521 4.734 1.00 97.62 189 LEU A O 1
ATOM 1436 N N . LEU A 1 190 ? 8.963 4.092 5.189 1.00 97.50 190 LEU A N 1
ATOM 1437 C CA . LEU A 1 190 ? 9.174 2.703 5.604 1.00 97.50 190 LEU A CA 1
ATOM 1438 C C . LEU A 1 190 ? 9.779 1.857 4.480 1.00 97.50 190 LEU A C 1
ATOM 1440 O O . LEU A 1 190 ? 10.673 1.046 4.725 1.00 97.50 190 LEU A O 1
ATOM 1444 N N . THR A 1 191 ? 9.326 2.066 3.243 1.00 97.50 191 THR A N 1
ATOM 1445 C CA . THR A 1 191 ? 9.873 1.350 2.085 1.00 97.50 191 THR A CA 1
ATOM 1446 C C . THR A 1 191 ? 11.292 1.816 1.758 1.00 97.50 191 THR A C 1
ATOM 1448 O O . THR A 1 191 ? 12.162 0.995 1.464 1.00 97.50 191 THR A O 1
ATOM 1451 N N . LEU A 1 192 ? 11.556 3.120 1.868 1.00 97.06 192 LEU A N 1
ATOM 1452 C CA . LEU A 1 192 ? 12.882 3.691 1.671 1.00 97.06 192 LEU A CA 1
ATOM 1453 C C . LEU A 1 192 ? 13.875 3.178 2.720 1.00 97.06 192 LEU A C 1
ATOM 1455 O O . LEU A 1 192 ? 15.002 2.869 2.344 1.00 97.06 192 LEU A O 1
ATOM 1459 N N . CYS A 1 193 ? 13.476 2.989 3.984 1.00 96.06 193 CYS A N 1
ATOM 1460 C CA . CYS A 1 193 ? 14.338 2.400 5.021 1.00 96.06 193 CYS A CA 1
ATOM 1461 C C . CYS A 1 193 ? 14.922 1.045 4.594 1.00 96.06 193 CYS A C 1
ATOM 1463 O O . CYS A 1 193 ? 16.064 0.731 4.916 1.00 96.06 193 CYS A O 1
ATOM 1465 N N . ALA A 1 194 ? 14.171 0.246 3.833 1.00 95.06 194 ALA A N 1
ATOM 1466 C CA . ALA A 1 194 ? 14.632 -1.053 3.345 1.00 95.06 194 ALA A CA 1
ATOM 1467 C C . ALA A 1 194 ? 15.590 -0.982 2.143 1.00 95.06 194 ALA A C 1
ATOM 1469 O O . ALA A 1 194 ? 16.223 -1.992 1.821 1.00 95.06 194 ALA A O 1
ATOM 1470 N N . SER A 1 195 ? 15.727 0.181 1.500 1.00 95.56 195 SER A N 1
ATOM 1471 C CA . SER A 1 195 ? 16.617 0.386 0.351 1.00 95.56 195 SER A CA 1
ATOM 1472 C C . SER A 1 195 ? 18.085 0.529 0.764 1.00 95.56 195 SER A C 1
ATOM 1474 O O . SER A 1 195 ? 18.402 0.793 1.926 1.00 95.56 195 SER A O 1
ATOM 1476 N N . SER A 1 196 ? 18.996 0.371 -0.197 1.00 93.88 196 SER A N 1
ATOM 1477 C CA . SER A 1 196 ? 20.431 0.559 0.034 1.00 93.88 196 SER A CA 1
ATOM 1478 C C . SER A 1 196 ? 20.738 2.008 0.414 1.00 93.88 196 SER A C 1
ATOM 1480 O O . SER A 1 196 ? 21.436 2.248 1.402 1.00 93.88 196 SER A O 1
ATOM 1482 N N . LEU A 1 197 ? 20.153 2.974 -0.304 1.00 91.69 197 L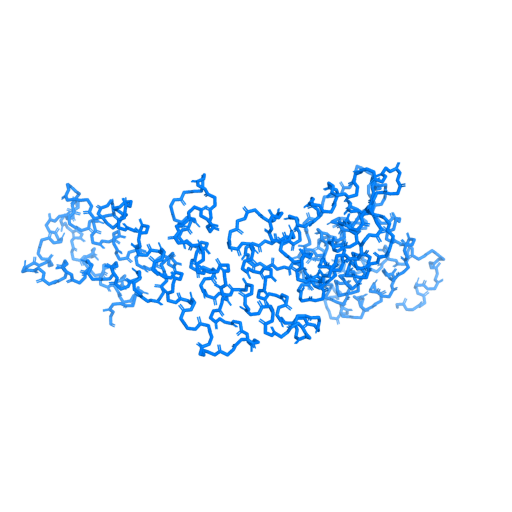EU A N 1
ATOM 1483 C CA . LEU A 1 197 ? 20.290 4.392 0.020 1.00 91.69 197 LEU A CA 1
ATOM 1484 C C . LEU A 1 197 ? 19.709 4.718 1.401 1.00 91.69 197 LEU A C 1
ATOM 1486 O O . LEU A 1 197 ? 20.377 5.374 2.195 1.00 91.69 197 LEU A O 1
ATOM 1490 N N . GLY A 1 198 ? 18.513 4.231 1.732 1.00 93.06 198 GLY A N 1
ATOM 1491 C CA . GLY A 1 198 ? 17.894 4.491 3.035 1.00 93.06 198 GLY A CA 1
ATOM 1492 C C . GLY A 1 198 ? 18.720 3.969 4.209 1.00 93.06 198 GLY A C 1
ATOM 1493 O O . GLY A 1 198 ? 18.914 4.690 5.185 1.00 93.06 198 GLY A O 1
ATOM 1494 N N . LYS A 1 199 ? 19.306 2.771 4.080 1.00 93.31 199 LYS A N 1
ATOM 1495 C CA . LYS A 1 199 ? 20.258 2.239 5.071 1.00 93.31 199 LYS A CA 1
ATOM 1496 C C . LYS A 1 199 ? 21.489 3.132 5.223 1.00 93.31 199 LYS A C 1
ATOM 1498 O O . LYS A 1 199 ? 21.946 3.335 6.341 1.00 93.31 199 LYS A O 1
ATOM 1503 N N . SER A 1 200 ? 22.000 3.693 4.124 1.00 92.62 200 SER A N 1
ATOM 1504 C CA . SER A 1 200 ? 23.143 4.617 4.167 1.00 92.62 200 SER A CA 1
ATOM 1505 C C . SER A 1 200 ? 22.810 5.984 4.780 1.00 92.62 200 SER A C 1
ATOM 1507 O O . SER A 1 200 ? 23.686 6.611 5.366 1.00 92.62 200 SER A O 1
ATOM 1509 N N . MET A 1 201 ? 21.553 6.439 4.682 1.00 92.38 201 MET A N 1
ATOM 1510 C CA . MET A 1 201 ? 21.085 7.669 5.334 1.00 92.38 201 MET A CA 1
ATOM 1511 C C . MET A 1 201 ? 20.989 7.527 6.858 1.00 92.38 201 MET A C 1
ATOM 1513 O O . MET A 1 201 ? 21.099 8.531 7.560 1.00 92.38 201 MET A O 1
ATOM 1517 N N . GLY A 1 202 ? 20.788 6.304 7.362 1.00 90.69 202 GLY A N 1
ATOM 1518 C CA . GLY A 1 202 ? 20.827 5.985 8.788 1.00 90.69 202 GLY A CA 1
ATOM 1519 C C . GLY A 1 202 ? 19.918 6.881 9.630 1.00 90.69 202 GLY A C 1
ATOM 1520 O O . GLY A 1 202 ? 18.715 6.983 9.373 1.00 90.69 202 GLY A O 1
ATOM 1521 N N . GLU A 1 203 ? 20.519 7.552 10.615 1.00 92.44 203 GLU A N 1
ATOM 1522 C CA . GLU A 1 203 ? 19.834 8.401 11.596 1.00 92.44 203 GLU A CA 1
ATOM 1523 C C . GLU A 1 203 ? 18.981 9.496 10.950 1.00 92.44 203 GLU A C 1
ATOM 1525 O O . GLU A 1 203 ? 17.855 9.733 11.385 1.00 92.44 203 GLU A O 1
ATOM 1530 N N . VAL A 1 204 ? 19.445 10.088 9.843 1.00 93.31 204 VAL A N 1
ATOM 1531 C CA . VAL A 1 204 ? 18.710 11.153 9.146 1.00 93.31 204 VAL A CA 1
ATOM 1532 C C . VAL A 1 204 ? 17.337 10.666 8.685 1.00 93.31 204 VAL A C 1
ATOM 1534 O O . VAL A 1 204 ? 16.345 11.382 8.803 1.00 93.31 204 VAL A O 1
ATOM 1537 N N . LEU A 1 205 ? 17.244 9.437 8.167 1.00 95.06 205 LEU A N 1
ATOM 1538 C CA . LEU A 1 205 ? 15.966 8.895 7.709 1.00 95.06 205 LEU A CA 1
ATOM 1539 C C . LEU A 1 205 ? 15.031 8.592 8.888 1.00 95.06 205 LEU A C 1
ATOM 1541 O O . LEU A 1 205 ? 13.830 8.861 8.803 1.00 95.06 205 LEU A O 1
ATOM 1545 N N . THR A 1 206 ? 15.570 8.090 10.002 1.00 95.62 206 THR A N 1
ATOM 1546 C CA . THR A 1 206 ? 14.779 7.850 11.217 1.00 95.62 206 THR A CA 1
ATOM 1547 C C . THR A 1 206 ? 14.314 9.143 11.881 1.00 95.62 206 THR A C 1
ATOM 1549 O O . THR A 1 206 ? 13.175 9.196 12.334 1.00 95.62 206 THR A O 1
ATOM 1552 N N . GLU A 1 207 ? 15.111 10.213 11.869 1.00 96.31 207 GLU A N 1
ATOM 1553 C CA . GLU A 1 207 ? 14.698 11.537 12.355 1.00 96.31 207 GLU A CA 1
ATOM 1554 C C . GLU A 1 207 ? 13.545 12.109 11.526 1.00 96.31 207 GLU A C 1
ATOM 1556 O O . GLU A 1 207 ? 12.582 12.647 12.073 1.00 96.31 207 GLU A O 1
ATOM 1561 N N . VAL A 1 208 ? 13.599 11.958 10.198 1.00 96.44 208 VAL A N 1
ATOM 1562 C CA . VAL A 1 208 ? 12.509 12.385 9.308 1.00 96.44 208 VAL A CA 1
ATOM 1563 C C . VAL A 1 208 ? 11.229 11.592 9.578 1.00 96.44 208 VAL A C 1
ATOM 1565 O O . VAL A 1 208 ? 10.144 12.176 9.603 1.00 96.44 208 VAL A O 1
ATOM 1568 N N . LEU A 1 209 ? 11.344 10.283 9.808 1.00 97.19 209 LEU A N 1
ATOM 1569 C CA . LEU A 1 209 ? 10.213 9.420 10.150 1.00 97.19 209 LEU A CA 1
ATOM 1570 C C . LEU A 1 209 ? 9.607 9.795 11.510 1.00 97.19 209 LEU A C 1
ATOM 1572 O O . LEU A 1 209 ? 8.394 9.996 11.597 1.00 97.19 209 LEU A O 1
ATOM 1576 N N . ASP A 1 210 ? 10.432 9.947 12.546 1.00 97.88 210 ASP A N 1
ATOM 1577 C CA . ASP A 1 210 ? 10.001 10.369 13.884 1.00 97.88 210 ASP A CA 1
ATOM 1578 C C . ASP A 1 210 ? 9.288 11.731 13.828 1.00 97.88 210 ASP A C 1
ATOM 1580 O O . ASP A 1 210 ? 8.154 11.865 14.299 1.00 97.88 210 ASP A O 1
ATOM 1584 N N . ALA A 1 211 ? 9.883 12.712 13.142 1.00 96.94 211 ALA A N 1
ATOM 1585 C CA . ALA A 1 211 ? 9.290 14.032 12.964 1.00 96.94 211 ALA A CA 1
ATOM 1586 C C . ALA A 1 211 ? 7.954 13.982 12.205 1.00 96.94 211 ALA A C 1
ATOM 1588 O O . ALA A 1 211 ? 7.024 14.706 12.567 1.00 96.94 211 ALA A O 1
ATOM 1589 N N . HIS A 1 212 ? 7.835 13.138 11.173 1.00 97.00 212 HIS A N 1
ATOM 1590 C CA . HIS A 1 212 ? 6.589 12.952 10.421 1.00 97.00 212 HIS A CA 1
ATOM 1591 C C . HIS A 1 212 ? 5.454 12.457 11.326 1.00 97.00 212 HIS A C 1
ATOM 1593 O O . HIS A 1 212 ? 4.371 13.050 11.342 1.00 97.00 212 HIS A O 1
ATOM 1599 N N . VAL A 1 213 ? 5.714 11.422 12.130 1.00 98.06 213 VAL A N 1
ATOM 1600 C CA . VAL A 1 213 ? 4.718 10.856 13.052 1.00 98.06 213 VAL A CA 1
ATOM 1601 C C . VAL A 1 213 ? 4.350 11.864 14.143 1.00 98.06 213 VAL A C 1
ATOM 1603 O O . VAL A 1 213 ? 3.169 12.127 14.357 1.00 98.06 213 VAL A O 1
ATOM 1606 N N . ARG A 1 214 ? 5.337 12.485 14.803 1.00 97.50 214 ARG A N 1
ATOM 1607 C CA . ARG A 1 214 ? 5.099 13.407 15.932 1.00 97.50 214 ARG A CA 1
ATOM 1608 C C . ARG A 1 214 ? 4.365 14.685 15.545 1.00 97.50 214 ARG A C 1
ATOM 1610 O O . ARG A 1 214 ? 3.619 15.225 16.357 1.00 97.50 214 ARG A O 1
ATOM 1617 N N . ARG A 1 215 ? 4.577 15.195 14.329 1.00 95.88 215 ARG A N 1
ATOM 1618 C CA . ARG A 1 215 ? 3.880 16.397 13.834 1.00 95.88 215 ARG A CA 1
ATOM 1619 C C . ARG A 1 215 ? 2.442 16.107 13.405 1.00 95.88 215 ARG A C 1
ATOM 1621 O O . ARG A 1 215 ? 1.623 17.025 13.382 1.00 95.88 215 ARG A O 1
ATOM 1628 N N . SER A 1 216 ? 2.138 14.851 13.085 1.00 96.31 216 SER A N 1
ATOM 1629 C CA . SER A 1 216 ? 0.834 14.425 12.585 1.00 96.31 216 SER A CA 1
ATOM 1630 C C . SER A 1 216 ? -0.092 14.048 13.748 1.00 96.31 216 SER A C 1
ATOM 1632 O O . SER A 1 216 ? -0.317 12.878 14.036 1.00 96.31 216 SER A O 1
ATOM 1634 N N . THR A 1 217 ? -0.609 15.054 14.454 1.00 95.62 217 THR A N 1
ATOM 1635 C CA . THR A 1 217 ? -1.402 14.888 15.689 1.00 95.62 217 THR A CA 1
ATOM 1636 C C . THR A 1 217 ? -2.916 14.812 15.465 1.00 95.62 217 THR A C 1
ATOM 1638 O O . THR A 1 217 ? -3.653 14.515 16.406 1.00 95.62 217 THR A O 1
ATOM 1641 N N . HIS A 1 218 ? -3.391 15.066 14.242 1.00 95.94 218 HIS A N 1
ATOM 1642 C CA . HIS A 1 218 ? -4.805 14.981 13.869 1.00 95.94 218 HIS A CA 1
ATOM 1643 C C . HIS A 1 218 ? -5.003 14.065 12.657 1.00 95.94 218 HIS A C 1
ATOM 1645 O O . HIS A 1 218 ? -4.167 14.034 11.751 1.00 95.94 218 HIS A O 1
ATOM 1651 N N . ILE A 1 219 ? -6.126 13.341 12.593 1.00 96.88 219 ILE A N 1
ATOM 1652 C CA . ILE A 1 219 ? -6.380 12.354 11.530 1.00 96.88 219 ILE A CA 1
ATOM 1653 C C . ILE A 1 219 ? -6.429 12.977 10.122 1.00 96.88 219 ILE A C 1
ATOM 1655 O O . ILE A 1 219 ? -6.121 12.304 9.140 1.00 96.88 219 ILE A O 1
ATOM 1659 N N . ASP A 1 220 ? -6.760 14.266 9.999 1.00 96.19 220 ASP A N 1
ATOM 1660 C CA . ASP A 1 220 ? -6.765 14.996 8.716 1.00 96.19 220 ASP A CA 1
ATOM 1661 C C . ASP A 1 220 ? -5.366 15.153 8.106 1.00 96.19 220 ASP A C 1
ATOM 1663 O O . ASP A 1 220 ? -5.235 15.326 6.898 1.00 96.19 220 ASP A O 1
ATOM 1667 N N . GLN A 1 221 ? -4.312 15.070 8.924 1.00 96.12 221 GLN A N 1
ATOM 1668 C CA . GLN A 1 221 ? -2.923 15.106 8.453 1.00 96.12 221 GLN A CA 1
ATOM 1669 C C . GLN A 1 221 ? -2.471 13.740 7.917 1.00 96.12 221 GLN A C 1
ATOM 1671 O O . GLN A 1 221 ? -1.536 13.660 7.118 1.00 96.12 221 GLN A O 1
ATOM 1676 N N . TRP A 1 222 ? -3.150 12.673 8.339 1.00 97.25 222 TRP A N 1
ATOM 1677 C CA . TRP A 1 222 ? -2.875 11.298 7.939 1.00 97.25 222 TRP A CA 1
ATOM 1678 C C . TRP A 1 222 ? -3.687 10.861 6.735 1.00 97.25 222 TRP A C 1
ATOM 1680 O O . TRP A 1 222 ? -3.160 10.164 5.878 1.00 97.25 222 TRP A O 1
ATOM 1690 N N . VAL A 1 223 ? -4.958 11.256 6.681 1.00 96.00 223 VAL A N 1
ATOM 1691 C CA . VAL A 1 223 ? -5.923 10.754 5.706 1.00 96.00 223 VAL A CA 1
ATOM 1692 C C . VAL A 1 223 ? -6.848 11.879 5.259 1.00 96.00 223 VAL A C 1
ATOM 1694 O O . VAL A 1 223 ? -7.337 12.653 6.081 1.00 96.00 223 VAL A O 1
ATOM 1697 N N . ALA A 1 224 ? -7.151 11.926 3.961 1.00 92.81 224 ALA A N 1
ATOM 1698 C CA . ALA A 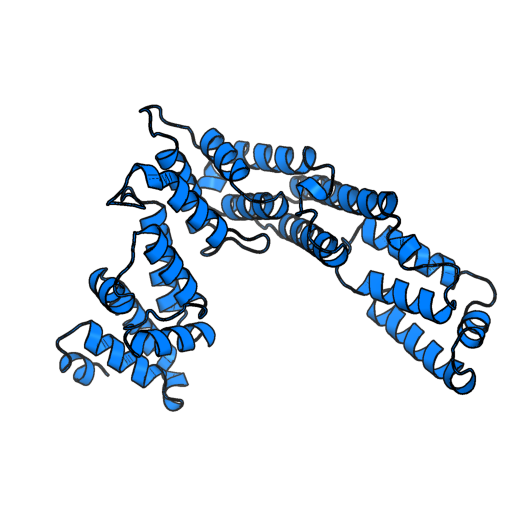1 224 ? -8.017 12.944 3.376 1.00 92.81 224 ALA A CA 1
ATOM 1699 C C . ALA A 1 224 ? -9.414 13.025 4.028 1.00 92.81 224 ALA A C 1
ATOM 1701 O O . ALA A 1 224 ? -10.119 12.021 4.157 1.00 92.81 224 ALA A O 1
ATOM 1702 N N . VAL A 1 225 ? -9.856 14.255 4.320 1.00 93.31 225 VAL A N 1
ATOM 1703 C CA . VAL A 1 225 ? -11.125 14.556 5.016 1.00 93.31 225 VAL A CA 1
ATOM 1704 C C . VAL A 1 225 ? -12.363 14.023 4.296 1.00 93.31 225 VAL A C 1
ATOM 1706 O O . VAL A 1 225 ? -13.332 13.619 4.928 1.00 93.31 225 VAL A O 1
ATOM 1709 N N . ARG A 1 226 ? -12.317 13.974 2.960 1.00 93.56 226 ARG A N 1
ATOM 1710 C CA . ARG A 1 226 ? -13.424 13.511 2.107 1.00 93.56 226 ARG A CA 1
ATOM 1711 C C . ARG A 1 226 ? -13.775 12.029 2.276 1.00 93.56 226 ARG A C 1
ATOM 1713 O O . ARG A 1 226 ? -14.814 11.601 1.782 1.00 93.56 226 ARG A O 1
ATOM 1720 N N . LEU A 1 227 ? -12.889 11.229 2.871 1.00 94.62 227 LEU A N 1
ATOM 1721 C CA . LEU A 1 227 ? -13.128 9.801 3.046 1.00 94.62 227 LEU A CA 1
ATOM 1722 C C . LEU A 1 227 ? -14.094 9.555 4.216 1.00 94.62 227 LEU A C 1
ATOM 1724 O O . LEU A 1 227 ? -14.021 10.251 5.229 1.00 94.62 227 LEU A O 1
ATOM 1728 N N . PRO A 1 228 ? -14.984 8.552 4.121 1.00 95.25 228 PRO A N 1
ATOM 1729 C CA . PRO A 1 228 ? -15.906 8.240 5.207 1.00 95.25 228 PRO A CA 1
ATOM 1730 C C . PRO A 1 228 ? -15.145 7.714 6.440 1.00 95.25 228 PRO A C 1
ATOM 1732 O O . PRO A 1 228 ? -14.111 7.057 6.271 1.00 95.25 228 PRO A O 1
ATOM 1735 N N . PRO A 1 229 ? -15.657 7.915 7.673 1.00 95.69 229 PRO A N 1
ATOM 1736 C CA . PRO A 1 229 ? -14.942 7.566 8.905 1.00 95.69 229 PRO A CA 1
ATOM 1737 C C . PRO A 1 229 ? -14.351 6.144 8.941 1.00 95.69 229 PRO A C 1
ATOM 1739 O O . PRO A 1 229 ? -13.174 6.020 9.277 1.00 95.69 229 PRO A O 1
ATOM 1742 N N . PRO A 1 230 ? -15.062 5.070 8.525 1.00 95.88 230 PRO A N 1
ATOM 1743 C CA . PRO A 1 230 ? -14.485 3.722 8.519 1.00 95.88 230 PRO A CA 1
ATOM 1744 C C . PRO A 1 230 ? -13.247 3.589 7.626 1.00 95.88 230 PRO A C 1
ATOM 1746 O O . PRO A 1 230 ? -12.280 2.941 8.013 1.00 95.88 230 PRO A O 1
ATOM 1749 N N . ALA A 1 231 ? -13.242 4.242 6.459 1.00 96.00 231 ALA A N 1
ATOM 1750 C CA . ALA A 1 231 ? -12.101 4.219 5.546 1.00 96.00 231 ALA A CA 1
ATOM 1751 C C . ALA A 1 231 ? -10.903 4.989 6.119 1.00 96.00 231 ALA A C 1
ATOM 1753 O O . ALA A 1 231 ? -9.757 4.581 5.926 1.00 96.00 231 ALA A O 1
ATOM 1754 N N . ARG A 1 232 ? -11.166 6.078 6.851 1.00 97.25 232 ARG A N 1
ATOM 1755 C CA . ARG A 1 232 ? -10.130 6.858 7.538 1.00 97.25 232 ARG A CA 1
ATOM 1756 C C . ARG A 1 232 ? -9.478 6.063 8.662 1.00 97.25 232 ARG A C 1
ATOM 1758 O O . ARG A 1 232 ? -8.254 5.992 8.726 1.00 97.25 232 ARG A O 1
ATOM 1765 N N . MET A 1 233 ? -10.296 5.417 9.491 1.00 98.00 233 MET A N 1
ATOM 1766 C CA . MET A 1 233 ? -9.819 4.565 10.578 1.00 98.00 233 MET A CA 1
ATOM 1767 C C . MET A 1 233 ? -9.033 3.359 10.035 1.00 98.00 233 MET A C 1
ATOM 1769 O O . MET A 1 233 ? -7.920 3.095 10.480 1.00 98.00 233 MET A O 1
ATOM 1773 N N . ALA A 1 234 ? -9.539 2.690 8.994 1.00 97.44 234 ALA A N 1
ATOM 1774 C CA . ALA A 1 234 ? -8.836 1.581 8.350 1.00 97.44 234 ALA A CA 1
ATOM 1775 C C . ALA A 1 234 ? -7.458 1.988 7.796 1.00 97.44 234 ALA A C 1
ATOM 1777 O O . ALA A 1 234 ? -6.484 1.266 7.993 1.00 97.44 234 ALA A O 1
ATOM 1778 N N . ALA A 1 235 ? -7.353 3.151 7.143 1.00 97.31 235 ALA A N 1
ATOM 1779 C CA . ALA A 1 235 ? -6.080 3.646 6.613 1.00 97.31 235 ALA A CA 1
ATOM 1780 C C . ALA A 1 235 ? -5.060 3.950 7.726 1.00 97.31 235 ALA A C 1
ATOM 1782 O O . ALA A 1 235 ? -3.895 3.570 7.613 1.00 97.31 235 ALA A O 1
ATOM 1783 N N . LEU A 1 236 ? -5.494 4.576 8.825 1.00 98.06 236 LEU A N 1
ATOM 1784 C CA . LEU A 1 236 ? -4.618 4.852 9.966 1.00 98.06 236 LEU A CA 1
ATOM 1785 C C . LEU A 1 236 ? -4.180 3.558 10.678 1.00 98.06 236 LEU A C 1
ATOM 1787 O O . LEU A 1 236 ? -3.021 3.422 11.070 1.00 98.06 236 LEU A O 1
ATOM 1791 N N . THR A 1 237 ? -5.076 2.574 10.778 1.00 98.50 237 THR A N 1
ATOM 1792 C CA . THR A 1 237 ? -4.768 1.240 11.314 1.00 98.50 237 THR A CA 1
ATOM 1793 C C . THR A 1 237 ? -3.763 0.490 10.442 1.00 98.50 237 THR A C 1
ATOM 1795 O O . THR A 1 237 ? -2.800 -0.077 10.964 1.00 98.50 237 THR A O 1
ATOM 1798 N N . ALA A 1 238 ? -3.919 0.538 9.117 1.00 97.88 238 ALA A N 1
ATOM 1799 C CA . ALA A 1 238 ? -2.955 -0.034 8.180 1.00 97.88 238 ALA A CA 1
ATOM 1800 C C . ALA A 1 238 ? -1.573 0.629 8.310 1.00 97.88 238 ALA A C 1
ATOM 1802 O O . ALA A 1 238 ? -0.567 -0.072 8.392 1.00 97.88 238 ALA A O 1
ATOM 1803 N N . ALA A 1 239 ? -1.524 1.959 8.437 1.00 98.06 239 ALA A N 1
ATOM 1804 C CA . ALA A 1 239 ? -0.289 2.708 8.668 1.00 98.06 239 ALA A CA 1
ATOM 1805 C C . ALA A 1 239 ? 0.412 2.305 9.983 1.00 98.06 239 ALA A C 1
ATOM 1807 O O . ALA A 1 239 ? 1.624 2.078 9.996 1.00 98.06 239 ALA A O 1
ATOM 1808 N N . ASN A 1 240 ? -0.342 2.141 11.079 1.00 98.44 240 ASN A N 1
ATOM 1809 C CA . ASN A 1 240 ? 0.190 1.637 12.352 1.00 98.44 240 ASN A CA 1
ATOM 1810 C C . ASN A 1 240 ? 0.795 0.234 12.202 1.00 98.44 240 ASN A C 1
ATOM 1812 O O . ASN A 1 240 ? 1.904 -0.031 12.673 1.00 98.44 240 ASN A O 1
ATOM 1816 N N . LYS A 1 241 ? 0.070 -0.658 11.517 1.00 97.81 241 LYS A N 1
ATOM 1817 C CA . LYS A 1 241 ? 0.509 -2.030 11.264 1.00 97.81 241 LYS A CA 1
ATOM 1818 C C . LYS A 1 241 ? 1.780 -2.058 10.418 1.00 97.81 241 LYS A C 1
ATOM 1820 O O . LYS A 1 241 ? 2.719 -2.748 10.801 1.00 97.81 241 LYS A O 1
ATOM 1825 N N . ALA A 1 242 ? 1.831 -1.280 9.336 1.00 97.12 242 ALA A N 1
ATOM 1826 C CA . ALA A 1 242 ? 2.993 -1.177 8.456 1.00 97.12 242 ALA A CA 1
ATOM 1827 C C . ALA A 1 242 ? 4.246 -0.728 9.223 1.00 97.12 242 ALA A C 1
ATOM 1829 O O . ALA A 1 242 ? 5.305 -1.345 9.082 1.00 97.12 242 ALA A O 1
ATOM 1830 N N . LEU A 1 243 ? 4.112 0.283 10.092 1.00 97.94 243 LEU A N 1
ATOM 1831 C CA . LEU A 1 243 ? 5.190 0.731 10.974 1.00 97.94 243 LEU A CA 1
ATOM 1832 C C . LEU A 1 243 ? 5.665 -0.400 11.891 1.00 97.94 243 LEU A C 1
ATOM 1834 O O . LEU A 1 243 ? 6.856 -0.700 11.902 1.00 97.94 243 LEU A O 1
ATOM 1838 N N . LYS A 1 244 ? 4.751 -1.059 12.619 1.00 97.56 244 LYS A N 1
ATOM 1839 C CA . LYS A 1 244 ? 5.079 -2.164 13.541 1.00 97.56 244 LYS A CA 1
ATOM 1840 C C . LYS A 1 244 ? 5.765 -3.336 12.830 1.00 97.56 244 LYS A C 1
ATOM 1842 O O . LYS A 1 244 ? 6.735 -3.887 13.354 1.00 97.56 244 LYS A O 1
ATOM 1847 N N . SER A 1 245 ? 5.294 -3.690 11.633 1.00 95.69 245 SER A N 1
ATOM 1848 C CA . SER A 1 245 ? 5.820 -4.807 10.843 1.00 95.69 245 SER A CA 1
ATOM 1849 C C . SER A 1 245 ? 7.086 -4.481 10.055 1.00 95.69 245 SER A C 1
ATOM 1851 O O . SER A 1 245 ? 7.619 -5.371 9.397 1.00 95.69 245 SER A O 1
ATOM 1853 N N . CYS A 1 246 ? 7.567 -3.233 10.072 1.00 95.06 246 CYS A N 1
ATOM 1854 C CA . CYS A 1 246 ? 8.775 -2.866 9.343 1.00 95.06 246 CYS A CA 1
ATOM 1855 C C . CYS A 1 246 ? 9.982 -3.647 9.903 1.00 95.06 246 CYS A C 1
ATOM 1857 O O . CYS A 1 246 ? 10.330 -3.457 11.073 1.00 95.06 246 CYS A O 1
ATOM 1859 N N . PRO A 1 247 ? 10.637 -4.509 9.100 1.00 92.31 247 PRO A N 1
ATOM 1860 C CA . PRO A 1 247 ? 11.699 -5.389 9.594 1.00 92.31 247 PRO A CA 1
ATOM 1861 C C . PRO A 1 247 ? 13.039 -4.666 9.772 1.00 92.31 247 PRO A C 1
ATOM 1863 O O . PRO A 1 247 ? 13.952 -5.200 10.388 1.00 92.31 247 PRO A O 1
ATOM 1866 N N . VAL A 1 248 ? 13.175 -3.469 9.198 1.00 93.81 248 VAL A N 1
ATOM 1867 C CA . VAL A 1 248 ? 14.422 -2.691 9.221 1.00 93.81 248 VAL A CA 1
ATOM 1868 C C . VAL A 1 248 ? 14.549 -1.871 10.500 1.00 93.81 248 VAL A C 1
ATOM 1870 O O . VAL A 1 248 ? 15.656 -1.595 10.951 1.00 93.81 248 VAL A O 1
ATOM 1873 N N . LEU A 1 249 ? 13.418 -1.459 11.070 1.00 95.25 249 LEU A N 1
ATOM 1874 C CA . LEU A 1 249 ? 13.377 -0.610 12.251 1.00 95.25 249 LEU A CA 1
ATOM 1875 C C . LEU A 1 249 ? 13.294 -1.471 13.513 1.00 95.25 249 LEU A C 1
ATOM 1877 O O . LEU A 1 249 ? 12.509 -2.419 13.578 1.00 95.25 249 LEU A O 1
ATOM 1881 N N . VAL A 1 250 ? 14.074 -1.099 14.525 1.00 95.50 250 VAL A N 1
ATOM 1882 C CA . VAL A 1 250 ? 14.077 -1.749 15.843 1.00 95.50 250 VAL A CA 1
ATOM 1883 C C . VAL A 1 250 ? 12.805 -1.431 16.632 1.00 95.50 250 VAL A C 1
ATOM 1885 O O . VAL A 1 250 ? 12.175 -0.385 16.438 1.00 95.50 250 VAL A O 1
ATOM 1888 N N . ASP A 1 251 ? 12.401 -2.337 17.519 1.00 96.19 251 ASP A N 1
ATOM 1889 C CA . ASP A 1 251 ? 11.138 -2.223 18.256 1.00 96.19 251 ASP A CA 1
ATOM 1890 C C . ASP A 1 251 ? 11.118 -1.021 19.208 1.00 96.19 251 ASP A C 1
ATOM 1892 O O . ASP A 1 251 ? 10.081 -0.365 19.333 1.00 96.19 251 ASP A O 1
ATOM 1896 N N . GLU A 1 252 ? 12.260 -0.665 19.805 1.00 96.81 252 GLU A N 1
ATOM 1897 C CA . GLU A 1 252 ? 12.408 0.507 20.676 1.00 96.81 252 GLU A CA 1
ATOM 1898 C C . GLU A 1 252 ? 12.076 1.815 19.949 1.00 96.81 252 GLU A C 1
ATOM 1900 O O . GLU A 1 252 ? 11.552 2.746 20.558 1.00 96.81 252 GLU A O 1
ATOM 1905 N N . PHE A 1 253 ? 12.334 1.873 18.640 1.00 97.00 253 PHE A N 1
ATOM 1906 C CA . PHE A 1 253 ? 11.999 3.020 17.802 1.00 97.00 253 PHE A CA 1
ATOM 1907 C C . PHE A 1 253 ? 10.538 2.971 17.333 1.00 97.00 253 PHE A C 1
ATOM 1909 O O . PHE A 1 253 ? 9.819 3.969 17.398 1.00 97.00 253 PHE A O 1
ATOM 1916 N N . LYS A 1 254 ? 10.062 1.800 16.889 1.00 97.56 254 LYS A N 1
ATOM 1917 C CA . LYS A 1 254 ? 8.701 1.641 16.346 1.00 97.56 254 LYS A CA 1
ATOM 1918 C C . LYS A 1 254 ? 7.615 1.846 17.395 1.00 97.56 254 LYS A C 1
ATOM 1920 O O . LYS A 1 254 ? 6.596 2.463 17.096 1.00 97.56 254 LYS A O 1
ATOM 1925 N N . LYS A 1 255 ? 7.802 1.310 18.604 1.00 97.38 255 LYS A N 1
ATOM 1926 C CA . LYS A 1 255 ? 6.776 1.275 19.655 1.00 97.38 255 LYS A CA 1
ATOM 1927 C C . LYS A 1 255 ? 6.237 2.661 20.043 1.00 97.38 255 LYS A C 1
ATOM 1929 O O . LYS A 1 255 ? 5.029 2.847 19.909 1.00 97.38 255 LYS A O 1
ATOM 1934 N N . PRO A 1 256 ? 7.063 3.649 20.445 1.00 98.12 256 PRO A N 1
ATOM 1935 C CA . PRO A 1 256 ? 6.550 4.968 20.821 1.00 98.12 256 PRO A CA 1
ATOM 1936 C C . PRO A 1 256 ? 5.843 5.676 19.658 1.00 98.12 256 PRO A C 1
ATOM 1938 O O . PRO A 1 256 ? 4.847 6.363 19.864 1.00 98.12 256 PRO A O 1
ATOM 1941 N N . LEU A 1 257 ? 6.317 5.489 18.425 1.00 98.50 257 LEU A N 1
ATOM 1942 C CA . LEU A 1 257 ? 5.686 6.066 17.238 1.00 98.50 257 LEU A CA 1
ATOM 1943 C C . LEU A 1 257 ? 4.342 5.405 16.920 1.00 98.50 257 LEU A C 1
ATOM 1945 O O . LEU A 1 257 ? 3.375 6.087 16.587 1.00 98.50 257 LEU A O 1
ATOM 1949 N N . ALA A 1 258 ? 4.250 4.085 17.068 1.00 98.50 258 ALA A N 1
ATOM 1950 C CA . ALA A 1 258 ? 2.997 3.368 16.900 1.00 98.50 258 ALA A CA 1
ATOM 1951 C C . ALA A 1 258 ? 1.971 3.756 17.980 1.00 98.50 258 ALA A C 1
ATOM 1953 O O . ALA A 1 258 ? 0.788 3.890 17.668 1.00 98.50 258 ALA A O 1
ATOM 1954 N N . ASP A 1 259 ? 2.412 3.993 19.216 1.00 98.38 259 ASP A N 1
ATOM 1955 C CA . ASP A 1 259 ? 1.544 4.475 20.294 1.00 98.38 259 ASP A CA 1
ATOM 1956 C C . ASP A 1 259 ? 1.001 5.884 20.001 1.00 98.38 259 ASP A C 1
ATOM 1958 O O . ASP A 1 259 ? -0.171 6.148 20.267 1.00 98.38 259 ASP A O 1
ATOM 1962 N N . LEU A 1 260 ? 1.804 6.769 19.395 1.00 98.62 260 LEU A N 1
ATOM 1963 C CA . LEU A 1 260 ? 1.352 8.098 18.958 1.00 98.62 260 LEU A CA 1
ATOM 1964 C C . LEU A 1 260 ? 0.294 8.018 17.849 1.00 98.62 260 LEU A C 1
ATOM 1966 O O . LEU A 1 260 ? -0.697 8.742 17.891 1.00 98.62 260 LEU A O 1
ATOM 1970 N N . ILE A 1 261 ? 0.463 7.123 16.872 1.00 98.62 261 ILE A N 1
ATOM 1971 C CA . ILE A 1 261 ? -0.544 6.908 15.817 1.00 98.62 261 ILE A CA 1
ATOM 1972 C C . ILE A 1 261 ? -1.872 6.416 16.424 1.00 98.62 261 ILE A C 1
ATOM 1974 O O . ILE A 1 261 ? -2.947 6.844 16.005 1.00 98.62 261 ILE A O 1
ATOM 1978 N N . ASP A 1 262 ? -1.816 5.546 17.433 1.00 98.69 262 ASP A N 1
ATOM 1979 C CA . ASP A 1 262 ? -3.007 5.080 18.152 1.00 98.69 262 ASP A CA 1
ATOM 1980 C C . ASP A 1 262 ? -3.655 6.195 18.995 1.00 98.69 262 ASP A C 1
ATOM 1982 O O . ASP A 1 262 ? -4.876 6.307 19.053 1.00 98.69 262 ASP A O 1
ATOM 1986 N N . GLU A 1 263 ? -2.868 7.105 19.573 1.00 98.56 263 GLU A N 1
ATOM 1987 C CA . GLU A 1 263 ? -3.401 8.302 20.240 1.00 98.56 263 GLU A CA 1
ATOM 1988 C C . GLU A 1 263 ? -4.161 9.230 19.285 1.00 98.56 263 GLU A C 1
ATOM 1990 O O . GLU A 1 263 ? -5.193 9.785 19.671 1.00 98.56 263 GLU A O 1
ATOM 1995 N N . VAL A 1 264 ? -3.712 9.359 18.032 1.00 98.62 264 VAL A N 1
ATOM 1996 C CA . VAL A 1 264 ? -4.464 10.082 16.991 1.00 98.62 264 VAL A CA 1
ATOM 1997 C C . VAL A 1 264 ? -5.819 9.414 16.743 1.00 98.62 264 VAL A C 1
ATOM 1999 O O . VAL A 1 264 ? -6.830 10.109 16.640 1.00 98.62 264 VAL A O 1
ATOM 2002 N N . MET A 1 265 ? -5.867 8.077 16.701 1.00 98.62 265 MET A N 1
ATOM 2003 C CA . MET A 1 265 ? -7.122 7.330 16.566 1.00 98.62 265 MET A CA 1
ATOM 2004 C C . MET A 1 265 ? -8.053 7.563 17.761 1.00 98.62 265 MET A C 1
ATOM 2006 O O . MET A 1 265 ? -9.229 7.859 17.574 1.00 98.62 265 MET A O 1
ATOM 2010 N N . VAL A 1 266 ? -7.540 7.458 18.990 1.00 98.56 266 VAL A N 1
ATOM 2011 C CA . VAL A 1 266 ? -8.322 7.681 20.220 1.00 98.56 266 VAL A CA 1
ATOM 2012 C C . VAL A 1 266 ? -8.917 9.086 20.250 1.00 98.56 266 VAL A C 1
ATOM 2014 O O . VAL A 1 266 ? -10.100 9.253 20.558 1.00 98.56 266 VAL A O 1
ATOM 2017 N N . ARG A 1 267 ? -8.116 10.098 19.901 1.00 98.38 267 ARG A N 1
ATOM 2018 C CA . ARG A 1 267 ? -8.578 11.484 19.814 1.00 98.38 267 ARG A CA 1
ATOM 2019 C C . ARG A 1 267 ? -9.709 11.620 18.801 1.00 98.38 267 ARG A C 1
ATOM 2021 O O . ARG A 1 267 ? -10.763 12.132 19.157 1.00 98.38 267 ARG A O 1
ATOM 2028 N N . TYR A 1 268 ? -9.526 11.076 17.598 1.00 98.12 268 TYR A N 1
ATOM 2029 C CA . TYR A 1 268 ? -10.548 11.099 16.554 1.00 98.12 268 TYR A CA 1
ATOM 2030 C C . TYR A 1 268 ? -11.859 10.436 16.999 1.00 98.12 268 TYR A C 1
ATOM 2032 O O . TYR A 1 268 ? -12.927 11.017 16.832 1.00 98.12 268 TYR A O 1
ATOM 2040 N N . LEU A 1 269 ? -11.792 9.250 17.618 1.00 97.94 269 LEU A N 1
ATOM 2041 C CA . LEU A 1 269 ? -12.974 8.554 18.143 1.00 97.94 269 LEU A CA 1
ATOM 2042 C C . LEU A 1 269 ? -13.732 9.392 19.179 1.00 97.94 269 LEU A C 1
ATOM 2044 O O . LEU A 1 269 ? -14.962 9.359 19.192 1.00 97.94 269 LEU A O 1
ATOM 2048 N N . THR A 1 270 ? -12.994 10.118 20.023 1.00 97.38 270 THR A N 1
ATOM 2049 C CA . THR A 1 270 ? -13.533 10.947 21.107 1.00 97.38 270 THR A CA 1
ATOM 2050 C C . THR A 1 270 ? -14.156 12.235 20.570 1.00 97.38 270 THR A C 1
ATOM 2052 O O . THR A 1 270 ? -15.309 12.527 20.870 1.00 97.38 270 THR A O 1
ATOM 2055 N N . GLU A 1 271 ? -13.418 12.993 19.756 1.00 96.44 271 GLU A N 1
ATOM 2056 C CA . GLU A 1 271 ? -13.857 14.286 19.211 1.00 96.44 271 GLU A CA 1
ATOM 2057 C C . GLU A 1 271 ? -15.064 14.128 18.278 1.00 96.44 271 GLU A C 1
ATOM 2059 O O . GLU A 1 271 ? -16.005 14.917 18.338 1.00 96.44 271 GLU A O 1
ATOM 2064 N N . GLU A 1 272 ? -15.091 13.064 17.473 1.00 95.38 272 GLU A N 1
ATOM 2065 C CA . GLU A 1 272 ? -16.219 12.765 16.590 1.00 95.38 272 GLU A CA 1
ATOM 2066 C C . GLU A 1 272 ? -17.345 11.976 17.272 1.00 95.38 272 GLU A C 1
ATOM 2068 O O . GLU A 1 272 ? -18.365 11.703 16.628 1.00 95.38 272 GLU A O 1
ATOM 2073 N N . GLY A 1 273 ? -17.186 11.571 18.536 1.00 95.75 273 GLY A N 1
ATOM 2074 C CA . GLY A 1 273 ? -18.154 10.744 19.263 1.00 95.75 273 GLY A CA 1
ATOM 2075 C C . GLY A 1 273 ? -18.541 9.474 18.499 1.00 95.75 273 GLY A C 1
ATOM 2076 O O . GLY A 1 273 ? -19.723 9.147 18.376 1.00 95.75 273 GLY A O 1
ATOM 2077 N N . ILE A 1 274 ? -17.570 8.803 17.865 1.00 95.62 274 ILE A N 1
ATOM 2078 C CA . ILE A 1 274 ? -17.842 7.672 16.960 1.00 95.62 274 ILE A CA 1
ATOM 2079 C C . ILE A 1 274 ? -18.456 6.509 17.734 1.00 95.62 274 ILE A C 1
ATOM 2081 O O . ILE A 1 274 ? -19.418 5.905 17.260 1.00 95.62 274 ILE A O 1
ATOM 2085 N N . ILE A 1 275 ? -17.938 6.215 18.927 1.00 95.25 275 ILE A N 1
ATOM 2086 C CA . ILE A 1 275 ? -18.443 5.120 19.762 1.00 95.25 275 ILE A CA 1
ATOM 2087 C C . ILE A 1 275 ? -19.875 5.429 20.210 1.00 95.25 275 ILE A C 1
ATOM 2089 O O . ILE A 1 275 ? -20.743 4.570 20.092 1.00 95.25 275 ILE A O 1
ATOM 2093 N N . GLU A 1 276 ? -20.160 6.665 20.614 1.00 94.88 276 GLU A N 1
ATOM 2094 C CA . GLU A 1 276 ? -21.497 7.141 20.988 1.00 94.88 276 GLU A CA 1
ATOM 2095 C C . GLU A 1 276 ? -22.475 7.071 19.806 1.00 94.88 276 GLU A C 1
ATOM 2097 O O . GLU A 1 276 ? -23.628 6.672 19.962 1.00 94.88 276 GLU A O 1
ATOM 2102 N N . LYS A 1 277 ? -22.016 7.403 18.592 1.00 94.56 277 LYS A N 1
ATOM 2103 C CA . LYS A 1 277 ? -22.808 7.283 17.357 1.00 94.56 277 LYS A CA 1
ATOM 2104 C C . LYS A 1 277 ? -23.089 5.826 16.971 1.00 94.56 277 LYS A C 1
ATOM 2106 O O . LYS A 1 277 ? -24.088 5.577 16.295 1.00 94.56 277 LYS A O 1
ATOM 2111 N N . VAL A 1 278 ? -22.237 4.873 17.354 1.00 93.56 278 VAL A N 1
ATOM 2112 C CA . VAL A 1 278 ? -22.484 3.427 17.184 1.00 93.56 278 VAL A CA 1
ATOM 2113 C C . VAL A 1 278 ? -23.422 2.906 18.286 1.00 93.56 278 VAL A C 1
ATOM 2115 O O . VAL A 1 278 ? -24.309 2.086 18.017 1.00 93.56 278 VAL A O 1
ATOM 2118 N N . ASP A 1 279 ? -23.279 3.437 19.499 1.00 94.31 279 ASP A N 1
ATOM 2119 C CA . ASP A 1 279 ? -24.031 3.104 20.711 1.00 94.31 279 ASP A CA 1
ATOM 2120 C C . ASP A 1 279 ? -25.172 4.096 21.018 1.00 94.31 279 ASP A C 1
ATOM 2122 O O . ASP A 1 279 ? -25.331 4.577 22.141 1.00 94.31 279 ASP A O 1
ATOM 2126 N N . LYS A 1 280 ? -25.982 4.436 20.011 1.00 93.44 280 LYS A N 1
ATOM 2127 C CA . LYS A 1 280 ? -27.064 5.420 20.179 1.00 93.44 280 LYS A CA 1
ATOM 2128 C C . LYS A 1 280 ? -28.079 4.963 21.230 1.00 93.44 280 LYS A C 1
ATOM 2130 O O . LYS A 1 280 ? -28.685 3.915 21.016 1.00 93.44 280 LYS A O 1
ATOM 2135 N N . PRO A 1 281 ? -28.336 5.741 22.299 1.00 89.56 281 PRO A N 1
ATOM 2136 C CA . PRO A 1 281 ? -29.231 5.335 23.381 1.00 89.56 281 PRO A CA 1
ATOM 2137 C C . PRO A 1 281 ? -30.655 4.976 22.948 1.00 89.56 281 PRO A C 1
ATOM 2139 O O . PRO A 1 281 ? -31.243 4.076 23.542 1.00 89.56 281 PRO A O 1
ATOM 2142 N N . ASP A 1 282 ? -31.159 5.645 21.909 1.00 91.88 282 ASP A N 1
ATOM 2143 C CA . ASP A 1 282 ? -32.531 5.497 21.406 1.00 91.88 282 ASP A CA 1
ATOM 2144 C C . ASP A 1 282 ? -32.767 4.186 20.639 1.00 91.88 282 ASP A C 1
ATOM 2146 O O . ASP A 1 282 ? -33.912 3.781 20.435 1.00 91.88 282 ASP A O 1
ATOM 2150 N N . ASP A 1 283 ? -31.699 3.506 20.214 1.00 92.88 283 ASP A N 1
ATOM 2151 C CA . ASP A 1 283 ? -31.812 2.235 19.506 1.00 92.88 283 ASP A CA 1
ATOM 2152 C C . ASP A 1 283 ? -32.014 1.064 20.494 1.00 92.88 283 ASP A C 1
ATOM 2154 O O . ASP A 1 283 ? -31.525 1.101 21.630 1.00 92.88 283 ASP A O 1
ATOM 2158 N N . PRO A 1 284 ? -32.667 -0.037 20.073 1.00 93.88 284 PRO A N 1
ATOM 2159 C CA . PRO A 1 284 ? -32.802 -1.227 20.910 1.00 93.88 284 PRO A CA 1
ATOM 2160 C C . PRO A 1 284 ? -31.444 -1.777 21.371 1.00 93.88 284 PRO A C 1
ATOM 2162 O O . PRO A 1 284 ? -30.495 -1.856 20.583 1.00 93.88 284 PRO A O 1
ATOM 2165 N N . LEU A 1 285 ? -31.355 -2.207 22.638 1.00 93.69 285 LEU A N 1
ATOM 2166 C CA . LEU A 1 285 ? -30.112 -2.699 23.254 1.00 93.69 285 LEU A CA 1
ATOM 2167 C C . LEU A 1 285 ? -29.443 -3.798 22.416 1.00 93.69 285 LEU A C 1
ATOM 2169 O O . LEU A 1 285 ? -28.235 -3.739 22.194 1.00 93.69 285 LEU A O 1
ATOM 2173 N N . ALA A 1 286 ? -30.219 -4.756 21.906 1.00 93.00 286 ALA A N 1
ATOM 2174 C CA . ALA A 1 286 ? -29.706 -5.835 21.070 1.00 93.00 286 ALA A CA 1
ATOM 2175 C C . ALA A 1 286 ? -29.023 -5.316 19.798 1.00 93.00 286 ALA A C 1
ATOM 2177 O O . ALA A 1 286 ? -27.915 -5.740 19.463 1.00 93.00 286 ALA A O 1
ATOM 2178 N N . ALA A 1 287 ? -29.640 -4.344 19.121 1.00 93.56 287 ALA A N 1
ATOM 2179 C CA . ALA A 1 287 ? -29.074 -3.737 17.923 1.00 93.56 287 ALA A CA 1
ATOM 2180 C C . ALA A 1 287 ? -27.771 -2.985 18.236 1.00 93.56 287 ALA A C 1
ATOM 2182 O O . ALA A 1 287 ? -26.776 -3.146 17.526 1.00 93.56 287 ALA A O 1
ATOM 2183 N N . ARG A 1 288 ? -27.747 -2.204 19.323 1.00 94.94 288 ARG A N 1
ATOM 2184 C CA . ARG A 1 288 ? -26.560 -1.457 19.770 1.00 94.94 288 ARG A CA 1
ATOM 2185 C C . ARG A 1 288 ? -25.402 -2.379 20.131 1.00 94.94 288 ARG A C 1
ATOM 2187 O O . ARG A 1 288 ? -24.304 -2.198 19.608 1.00 94.94 288 ARG A O 1
ATOM 2194 N N . ALA A 1 289 ? -25.658 -3.395 20.955 1.00 94.31 289 ALA A N 1
ATOM 2195 C CA . ALA A 1 289 ? -24.654 -4.362 21.386 1.00 94.31 289 ALA A CA 1
ATOM 2196 C C . ALA A 1 289 ? -24.047 -5.104 20.184 1.00 94.31 289 ALA A C 1
ATOM 2198 O O . ALA A 1 289 ? -22.826 -5.169 20.053 1.00 94.31 289 ALA A O 1
ATOM 2199 N N . VAL A 1 290 ? -24.878 -5.579 19.247 1.00 95.31 290 VAL A N 1
ATOM 2200 C CA . VAL A 1 290 ? -24.399 -6.218 18.009 1.00 95.31 290 VAL A CA 1
ATOM 2201 C C . VAL A 1 290 ? -23.559 -5.251 17.169 1.00 95.31 290 VAL A C 1
ATOM 2203 O O . VAL A 1 290 ? -22.487 -5.634 16.698 1.00 95.31 290 VAL A O 1
ATOM 2206 N N . ARG A 1 291 ? -23.999 -3.997 16.977 1.00 95.69 291 ARG A N 1
ATOM 2207 C CA . ARG A 1 291 ? -23.230 -2.997 16.212 1.00 95.69 291 ARG A CA 1
ATOM 2208 C C . ARG A 1 291 ? -21.880 -2.689 16.857 1.00 95.69 291 ARG A C 1
ATOM 2210 O O . ARG A 1 291 ? -20.893 -2.620 16.133 1.00 95.69 291 ARG A O 1
ATOM 2217 N N . LEU A 1 292 ? -21.820 -2.540 18.180 1.00 95.69 292 LEU A N 1
ATOM 2218 C CA . LEU A 1 292 ? -20.572 -2.288 18.905 1.00 95.69 292 LEU A CA 1
ATOM 2219 C C . LEU A 1 292 ? -19.580 -3.448 18.782 1.00 95.69 292 LEU A C 1
ATOM 2221 O O . LEU A 1 292 ? -18.399 -3.216 18.526 1.00 95.69 292 LEU A O 1
ATOM 2225 N N . VAL A 1 293 ? -20.044 -4.695 18.915 1.00 96.56 293 VAL A N 1
ATOM 2226 C CA . VAL A 1 293 ? -19.171 -5.867 18.752 1.00 96.56 293 VAL A CA 1
ATOM 2227 C C . VAL A 1 293 ? -18.661 -5.959 17.312 1.00 96.56 293 VAL A C 1
ATOM 2229 O O . VAL A 1 293 ? -17.456 -6.094 17.104 1.00 96.56 293 VAL A O 1
ATOM 2232 N N . LYS A 1 294 ? -19.538 -5.772 16.312 1.00 95.75 294 LYS A N 1
ATOM 2233 C CA . LYS A 1 294 ? -19.129 -5.703 14.896 1.00 95.75 294 LYS A CA 1
ATOM 2234 C C . LYS A 1 294 ? -18.136 -4.574 14.635 1.00 95.75 294 LYS A C 1
ATOM 2236 O O . LYS A 1 294 ? -17.198 -4.767 13.874 1.00 95.75 294 LYS A O 1
ATOM 2241 N N . PHE A 1 295 ? -18.318 -3.414 15.265 1.00 96.06 295 PHE A N 1
ATOM 2242 C CA . PHE A 1 295 ? -17.392 -2.290 15.152 1.00 96.06 295 PHE A CA 1
ATOM 2243 C C . PHE A 1 295 ? -15.998 -2.646 15.689 1.00 96.06 295 PHE A C 1
ATOM 2245 O O . PHE A 1 295 ? -15.007 -2.383 15.011 1.00 96.06 295 PHE A O 1
ATOM 2252 N N . CYS A 1 296 ? -15.916 -3.325 16.839 1.00 95.81 296 CYS A N 1
ATOM 2253 C CA . CYS A 1 296 ? -14.648 -3.823 17.384 1.00 95.81 296 CYS A CA 1
ATOM 2254 C C . CYS A 1 296 ? -13.986 -4.866 16.465 1.00 95.81 296 CYS A C 1
ATOM 2256 O O . CYS A 1 296 ? -12.767 -4.868 16.321 1.00 95.81 296 CYS A O 1
ATOM 2258 N N . GLY A 1 297 ? -14.783 -5.735 15.834 1.00 93.94 297 GLY A N 1
ATOM 2259 C CA . GLY A 1 297 ? -14.310 -6.785 14.923 1.00 93.94 297 GLY A CA 1
ATOM 2260 C C . GLY A 1 297 ? -14.050 -6.338 13.479 1.00 93.94 297 GLY A C 1
ATOM 2261 O O . GLY A 1 297 ? -13.543 -7.122 12.684 1.00 93.94 297 GLY A O 1
ATOM 2262 N N . ALA A 1 298 ? -14.367 -5.093 13.111 1.00 94.38 298 ALA A N 1
ATOM 2263 C CA . ALA A 1 298 ? -14.283 -4.626 11.724 1.00 94.38 298 ALA A CA 1
ATOM 2264 C C . ALA A 1 298 ? -12.842 -4.425 11.210 1.00 94.38 298 ALA A C 1
ATOM 2266 O O . ALA A 1 298 ? -12.654 -4.099 10.040 1.00 94.38 298 ALA A O 1
ATOM 2267 N N . GLY A 1 299 ? -11.829 -4.554 12.075 1.00 93.75 299 GLY A N 1
ATOM 2268 C CA . GLY A 1 299 ? -10.420 -4.340 11.719 1.00 93.75 299 GLY A CA 1
ATOM 2269 C C . GLY A 1 299 ? -10.059 -2.877 11.434 1.00 93.75 299 GLY A C 1
ATOM 2270 O O . GLY A 1 299 ? -9.007 -2.600 10.864 1.00 93.75 299 GLY A O 1
ATOM 2271 N N . VAL A 1 300 ? -10.931 -1.933 11.805 1.00 96.56 300 VAL A N 1
ATOM 2272 C CA . VAL A 1 300 ? -10.721 -0.494 11.577 1.00 96.56 300 VAL A CA 1
ATOM 2273 C C . VAL A 1 300 ? -10.004 0.201 12.734 1.00 96.56 300 VAL A C 1
ATOM 2275 O O . VAL A 1 300 ? -9.513 1.308 12.545 1.00 96.56 300 VAL A O 1
ATOM 2278 N N . LEU A 1 301 ? -9.934 -0.428 13.909 1.00 97.88 301 LEU A N 1
ATOM 2279 C CA . LEU A 1 301 ? -9.289 0.104 15.112 1.00 97.88 301 LEU A CA 1
ATOM 2280 C C . LEU A 1 301 ? -7.899 -0.502 15.303 1.00 97.88 301 LEU A C 1
ATOM 2282 O O . LEU A 1 301 ? -7.668 -1.660 14.954 1.00 97.88 301 LEU A O 1
ATOM 2286 N N . ILE A 1 302 ? -6.994 0.264 15.911 1.00 98.12 302 ILE A N 1
ATOM 2287 C CA . ILE A 1 302 ? -5.641 -0.202 16.208 1.00 98.12 302 ILE A CA 1
ATOM 2288 C C . ILE A 1 302 ? -5.689 -1.104 17.441 1.00 98.12 302 ILE A C 1
ATOM 2290 O O . ILE A 1 302 ? -6.264 -0.748 18.472 1.00 98.12 302 ILE A O 1
ATOM 2294 N N . GLU A 1 303 ? -5.045 -2.269 17.343 1.00 95.12 303 GLU A N 1
ATOM 2295 C CA . GLU A 1 303 ? -4.778 -3.133 18.494 1.00 95.12 303 GLU A CA 1
ATOM 2296 C C . GLU A 1 303 ? -3.916 -2.377 19.514 1.00 95.12 303 GLU A C 1
ATOM 2298 O O . GLU A 1 303 ? -2.706 -2.187 19.330 1.00 95.12 303 GLU A O 1
ATOM 2303 N N . GLY A 1 304 ? -4.576 -1.899 20.567 1.00 95.31 304 GLY A N 1
ATOM 2304 C CA . GLY A 1 304 ? -4.029 -0.931 21.503 1.00 95.31 304 GLY A CA 1
ATOM 2305 C C . GLY A 1 304 ? -5.135 -0.143 22.201 1.00 95.31 304 GLY A C 1
ATOM 2306 O O . GLY A 1 304 ? -6.208 -0.672 22.503 1.00 95.31 304 GLY A O 1
ATOM 2307 N N . LYS A 1 305 ? -4.869 1.132 22.470 1.00 97.50 305 LYS A N 1
ATOM 2308 C CA . LYS A 1 305 ? -5.751 2.069 23.169 1.00 97.50 305 LYS A CA 1
ATOM 2309 C C . LYS A 1 305 ? -7.088 2.234 22.446 1.00 97.50 305 LYS A C 1
ATOM 2311 O O . LYS A 1 305 ? -8.120 2.129 23.103 1.00 97.50 305 LYS A O 1
ATOM 2316 N N . SER A 1 306 ? -7.098 2.449 21.127 1.00 97.69 306 SER A N 1
ATOM 2317 C CA . SER A 1 306 ? -8.346 2.696 20.384 1.00 97.69 306 SER A CA 1
ATOM 2318 C C . SER A 1 306 ? -9.283 1.486 20.354 1.00 97.69 306 SER A C 1
ATOM 2320 O O . SER A 1 306 ? -10.469 1.631 20.657 1.00 97.69 306 SER A O 1
ATOM 2322 N N . LEU A 1 307 ? -8.776 0.277 20.082 1.00 97.44 307 LEU A N 1
ATOM 2323 C CA . LEU A 1 307 ? -9.592 -0.937 20.184 1.00 97.44 307 LEU A CA 1
ATOM 2324 C C . LEU A 1 307 ? -10.059 -1.181 21.625 1.00 97.44 307 LEU A C 1
ATOM 2326 O O . LEU A 1 307 ? -11.232 -1.484 21.842 1.00 97.44 307 LEU A O 1
ATOM 2330 N N . ASN A 1 308 ? -9.183 -1.008 22.619 1.00 96.81 308 ASN A N 1
ATOM 2331 C CA . ASN A 1 308 ? -9.547 -1.196 24.025 1.00 96.81 308 ASN A CA 1
ATOM 2332 C C . ASN A 1 308 ? -10.623 -0.204 24.490 1.00 96.81 308 ASN A C 1
ATOM 2334 O O . ASN A 1 308 ? -11.505 -0.589 25.254 1.00 96.81 308 ASN A O 1
ATOM 2338 N N . MET A 1 309 ? -10.602 1.037 23.994 1.00 96.69 309 MET A N 1
ATOM 2339 C CA . MET A 1 309 ? -11.640 2.039 24.251 1.00 96.69 309 MET A CA 1
ATOM 2340 C C . MET A 1 309 ? -13.014 1.562 23.753 1.00 96.69 309 MET A C 1
ATOM 2342 O O . MET A 1 309 ? -13.996 1.642 24.489 1.00 96.69 309 MET A O 1
ATOM 2346 N N . ALA A 1 310 ? -13.087 0.996 22.544 1.00 95.94 310 ALA A N 1
ATOM 2347 C CA . ALA A 1 310 ? -14.329 0.432 22.013 1.00 95.94 310 ALA A CA 1
ATOM 2348 C C . ALA A 1 310 ? -14.760 -0.844 22.763 1.00 95.94 310 ALA A C 1
ATOM 2350 O O . ALA A 1 310 ? -15.932 -0.983 23.129 1.00 95.94 310 ALA A O 1
ATOM 2351 N N . LYS A 1 311 ? -13.816 -1.748 23.075 1.00 95.88 311 LYS A N 1
ATOM 2352 C CA . LYS A 1 311 ? -14.089 -2.964 23.862 1.00 95.88 311 LYS A CA 1
ATOM 2353 C C . LYS A 1 311 ? -14.619 -2.639 25.259 1.00 95.88 311 LYS A C 1
ATOM 2355 O O . LYS A 1 311 ? -15.506 -3.341 25.743 1.00 95.88 311 LYS A O 1
ATOM 2360 N N . ALA A 1 312 ? -14.131 -1.574 25.895 1.00 95.81 312 ALA A N 1
ATOM 2361 C CA . ALA A 1 312 ? -14.604 -1.146 27.209 1.00 95.81 312 ALA A CA 1
ATOM 2362 C C . ALA A 1 312 ? -16.111 -0.838 27.210 1.00 95.81 312 ALA A C 1
ATOM 2364 O O . ALA A 1 312 ? -16.802 -1.240 28.145 1.00 95.81 312 ALA A O 1
ATOM 2365 N N . ARG A 1 313 ? -16.642 -0.224 26.140 1.00 95.12 313 ARG A N 1
ATOM 2366 C CA . ARG A 1 313 ? -18.085 0.044 26.009 1.00 95.12 313 ARG A CA 1
ATOM 2367 C C . ARG A 1 313 ? -18.907 -1.240 25.868 1.00 95.12 313 ARG A C 1
ATOM 2369 O O . ARG A 1 313 ? -19.966 -1.365 26.475 1.00 95.12 313 ARG A O 1
ATOM 2376 N N . VAL A 1 314 ? -18.407 -2.230 25.125 1.00 95.12 314 VAL A N 1
ATOM 2377 C CA . VAL A 1 314 ? -19.043 -3.561 25.052 1.00 95.12 314 VAL A CA 1
ATOM 2378 C C . VAL A 1 314 ? -19.074 -4.217 26.434 1.00 95.12 314 VAL A C 1
ATOM 2380 O O . VAL A 1 314 ? -20.116 -4.702 26.867 1.00 95.12 314 VAL A O 1
ATOM 2383 N N . ILE A 1 315 ? -17.950 -4.198 27.154 1.00 94.81 315 ILE A N 1
ATOM 2384 C CA . ILE A 1 315 ? -17.843 -4.782 28.498 1.00 94.81 315 ILE A CA 1
ATOM 2385 C C . ILE A 1 315 ? -18.794 -4.088 29.482 1.00 94.81 315 ILE A C 1
ATOM 2387 O O . ILE A 1 315 ? -19.392 -4.755 30.325 1.00 94.81 315 ILE A O 1
ATOM 2391 N N . GLU A 1 316 ? -18.967 -2.770 29.376 1.00 93.75 316 GLU A N 1
ATOM 2392 C CA . GLU A 1 316 ? -19.927 -2.016 30.185 1.00 93.75 316 GLU A CA 1
ATOM 2393 C C . GLU A 1 316 ? -21.360 -2.532 29.997 1.00 93.75 316 GLU A C 1
ATOM 2395 O O . GLU A 1 316 ? -22.047 -2.767 30.991 1.00 93.75 316 GLU A O 1
ATOM 2400 N N . HIS A 1 317 ? -21.786 -2.798 28.756 1.00 91.69 317 HIS A N 1
ATOM 2401 C CA . HIS A 1 317 ? -23.087 -3.419 28.488 1.00 91.69 317 HIS A CA 1
ATOM 2402 C C . HIS A 1 317 ? -23.212 -4.809 29.107 1.00 91.69 317 HIS A C 1
ATOM 2404 O O . HIS A 1 317 ? -24.193 -5.079 29.798 1.00 91.69 317 HIS A O 1
ATOM 2410 N N . LEU A 1 318 ? -22.213 -5.671 28.908 1.00 92.69 318 LEU A N 1
ATOM 2411 C CA . LEU A 1 318 ? -22.231 -7.046 29.420 1.00 92.69 318 LEU A CA 1
ATOM 2412 C C . LEU A 1 318 ? -22.279 -7.107 30.954 1.00 92.69 318 LEU A C 1
ATOM 2414 O O . LEU A 1 318 ? -22.810 -8.057 31.521 1.00 92.69 318 LEU A O 1
ATOM 2418 N N . ARG A 1 319 ? -21.749 -6.088 31.639 1.00 93.88 319 ARG A N 1
ATOM 2419 C CA . ARG A 1 319 ? -21.782 -5.976 33.106 1.00 93.88 319 ARG A CA 1
ATOM 2420 C C . ARG A 1 319 ? -23.109 -5.456 33.657 1.00 93.88 319 ARG A C 1
ATOM 2422 O O . ARG A 1 319 ? -23.294 -5.457 34.876 1.00 93.88 319 ARG A O 1
ATOM 2429 N N . GLN A 1 320 ? -24.032 -4.994 32.813 1.00 93.00 320 GLN A N 1
ATOM 2430 C CA . GLN A 1 320 ? -25.334 -4.526 33.278 1.00 93.00 320 GLN A CA 1
ATOM 2431 C C . GLN A 1 320 ? -26.127 -5.678 33.904 1.00 93.00 320 GLN A C 1
ATOM 2433 O O . GLN A 1 320 ? -26.194 -6.784 33.370 1.00 93.00 320 GLN A O 1
ATOM 2438 N N . LYS A 1 321 ? -26.797 -5.406 35.031 1.00 92.69 321 LYS A N 1
ATOM 2439 C CA . LYS A 1 321 ? -27.710 -6.382 35.640 1.00 92.69 321 LYS A CA 1
ATOM 2440 C C . LYS A 1 321 ? -28.797 -6.770 34.636 1.00 92.69 321 LYS A C 1
ATOM 2442 O O . LYS A 1 321 ? -29.414 -5.875 34.042 1.00 92.69 321 LYS A O 1
ATOM 2447 N N . GLN A 1 322 ? -29.034 -8.078 34.511 1.00 93.19 322 GLN A N 1
ATOM 2448 C CA . GLN A 1 322 ? -30.032 -8.667 33.609 1.00 93.19 322 GLN A CA 1
ATOM 2449 C C . GLN A 1 322 ? -29.808 -8.287 32.137 1.00 93.19 322 GLN A C 1
ATOM 2451 O O . GLN A 1 322 ? -30.762 -8.037 31.404 1.00 93.19 322 GLN A O 1
ATOM 2456 N N . PHE A 1 323 ? -28.545 -8.190 31.703 1.00 93.69 323 PHE A N 1
ATOM 2457 C CA . PHE A 1 323 ? -28.222 -7.864 30.314 1.00 93.69 323 PHE A CA 1
ATOM 2458 C C . PHE A 1 323 ? -28.916 -8.809 29.323 1.00 93.69 323 PHE A C 1
ATOM 2460 O O . PHE A 1 323 ? -29.557 -8.323 28.401 1.00 93.69 323 PHE A O 1
ATOM 2467 N N . GLU A 1 324 ? -28.846 -10.128 29.531 1.00 92.69 324 GLU A N 1
ATOM 2468 C CA . GLU A 1 324 ? -29.445 -11.124 28.626 1.00 92.69 324 GLU A CA 1
ATOM 2469 C C . GLU A 1 324 ? -30.967 -10.956 28.504 1.00 92.69 324 GLU A C 1
ATOM 2471 O O . GLU A 1 324 ? -31.495 -10.891 27.395 1.00 92.69 324 GLU A O 1
ATOM 2476 N N . GLU A 1 325 ? -31.665 -10.780 29.630 1.00 93.44 325 GLU A N 1
ATOM 2477 C CA . GLU A 1 325 ? -33.112 -10.529 29.654 1.00 93.44 325 GLU A CA 1
ATOM 2478 C C . GLU A 1 325 ? -33.465 -9.239 28.898 1.00 93.44 325 GLU A C 1
ATOM 2480 O O . GLU A 1 325 ? -34.370 -9.225 28.064 1.00 93.44 325 GLU A O 1
ATOM 2485 N N . LYS A 1 326 ? -32.716 -8.153 29.138 1.00 93.06 326 LYS A N 1
ATOM 2486 C CA . LYS A 1 326 ? -32.908 -6.865 28.451 1.00 93.06 326 LYS A CA 1
ATOM 2487 C C . LYS A 1 326 ? -32.586 -6.950 26.963 1.00 93.06 326 LYS A C 1
ATOM 2489 O O . LYS A 1 326 ? -33.255 -6.311 26.154 1.00 93.06 326 LYS A O 1
ATOM 2494 N N . PHE A 1 327 ? -31.568 -7.723 26.598 1.00 94.81 327 PHE A N 1
ATOM 2495 C CA . PHE A 1 327 ? -31.184 -7.960 25.215 1.00 94.81 327 PHE A CA 1
ATOM 2496 C C . PHE A 1 327 ? -32.328 -8.662 24.480 1.00 94.81 327 PHE A C 1
ATOM 2498 O O . PHE A 1 327 ? -32.823 -8.134 23.483 1.00 94.81 327 PHE A O 1
ATOM 2505 N N . VAL A 1 328 ? -32.807 -9.789 25.015 1.00 93.44 328 VAL A N 1
ATOM 2506 C CA . VAL A 1 328 ? -33.921 -10.560 24.447 1.00 93.44 328 VAL A CA 1
ATOM 2507 C C . VAL A 1 328 ? -35.192 -9.714 24.355 1.00 93.44 328 VAL A C 1
ATOM 2509 O O . VAL A 1 328 ? -35.808 -9.665 23.293 1.00 93.44 328 VAL A O 1
ATOM 2512 N N . ALA A 1 329 ? -35.530 -8.963 25.408 1.00 92.50 329 ALA A N 1
ATOM 2513 C CA . ALA A 1 329 ? -36.695 -8.075 25.424 1.00 92.50 329 ALA A CA 1
ATOM 2514 C C . ALA A 1 329 ? -36.620 -6.940 24.386 1.00 92.50 329 ALA A C 1
ATOM 2516 O O . ALA A 1 329 ? -37.649 -6.434 23.948 1.00 92.50 329 ALA A O 1
ATOM 2517 N N . SER A 1 330 ? -35.411 -6.538 23.989 1.00 92.25 330 SER A N 1
ATOM 2518 C CA . SER A 1 330 ? -35.183 -5.511 22.966 1.00 92.25 330 SER A CA 1
ATOM 2519 C C . SER A 1 330 ? -35.094 -6.061 21.534 1.00 92.25 330 SER A C 1
ATOM 2521 O O . SER A 1 330 ? -34.895 -5.288 20.594 1.00 92.25 330 SER A O 1
ATOM 2523 N N . CYS A 1 331 ? -35.208 -7.380 21.339 1.00 90.50 331 CYS A N 1
ATOM 2524 C CA . CYS A 1 331 ? -35.228 -7.972 20.003 1.00 90.50 331 CYS A CA 1
ATOM 2525 C C . CYS A 1 331 ? -36.552 -7.651 19.284 1.00 90.50 331 CYS A C 1
ATOM 2527 O O . CYS A 1 331 ? -37.606 -7.715 19.913 1.00 90.50 331 CYS A O 1
ATOM 2529 N N . PRO A 1 332 ? -36.537 -7.381 17.962 1.00 85.25 332 PRO A N 1
ATOM 2530 C CA . PRO A 1 332 ? -37.765 -7.109 17.207 1.00 85.25 332 PRO A CA 1
ATOM 2531 C C . PRO A 1 332 ? -38.791 -8.250 17.237 1.00 85.25 332 PRO A C 1
ATOM 2533 O O . PRO A 1 332 ? -39.991 -7.997 17.209 1.00 85.25 332 PRO A O 1
ATOM 2536 N N . ASP A 1 333 ? -38.313 -9.496 17.291 1.00 88.19 333 ASP A N 1
ATOM 2537 C CA . ASP A 1 333 ? -39.133 -10.699 17.424 1.00 88.19 333 ASP A CA 1
ATOM 2538 C C . ASP A 1 333 ? -38.720 -11.459 18.697 1.00 88.19 333 ASP A C 1
ATOM 2540 O O . ASP A 1 333 ? -37.660 -12.100 18.711 1.00 88.19 333 ASP A O 1
ATOM 2544 N N . PRO A 1 334 ? -39.536 -11.409 19.765 1.00 78.81 334 PRO A N 1
ATOM 2545 C CA . PRO A 1 334 ? -39.258 -12.109 21.016 1.00 78.81 334 PRO A CA 1
ATOM 2546 C C . PRO A 1 334 ? -39.126 -13.628 20.855 1.00 78.81 334 PRO A C 1
ATOM 2548 O O . PRO A 1 334 ? -38.388 -14.255 21.611 1.00 78.81 334 PRO A O 1
ATOM 2551 N N . SER A 1 335 ? -39.783 -14.231 19.855 1.00 85.44 335 SER A N 1
ATOM 2552 C CA . SER A 1 335 ? -39.705 -15.679 19.610 1.00 85.44 335 SER A CA 1
ATOM 2553 C C . SER A 1 335 ? -38.327 -16.128 19.108 1.00 85.44 335 SER A C 1
ATOM 2555 O O . SER A 1 335 ? -37.957 -17.291 19.258 1.00 85.44 335 SER A O 1
ATOM 2557 N N . GLN A 1 336 ? -37.542 -15.198 18.554 1.00 89.44 336 GLN A N 1
ATOM 2558 C CA . GLN A 1 336 ? -36.165 -15.419 18.104 1.00 89.44 336 GLN A CA 1
ATOM 2559 C C . GLN A 1 336 ? -35.121 -14.944 19.127 1.00 89.44 336 GLN A C 1
ATOM 2561 O O . GLN A 1 336 ? -33.924 -15.004 18.846 1.00 89.44 336 GLN A O 1
ATOM 2566 N N . GLY A 1 337 ? -35.541 -14.484 20.311 1.00 88.31 337 GLY A N 1
ATOM 2567 C CA . GLY A 1 337 ? -34.669 -13.888 21.325 1.00 88.31 337 GLY A CA 1
ATOM 2568 C C . GLY A 1 337 ? -33.474 -14.762 21.710 1.00 88.31 337 GLY A C 1
ATOM 2569 O O . GLY A 1 337 ? -32.329 -14.330 21.585 1.00 88.31 337 GLY A O 1
ATOM 2570 N N . ASP A 1 338 ? -33.727 -16.017 22.085 1.00 90.50 338 ASP A N 1
ATOM 2571 C CA . ASP A 1 338 ? -32.677 -16.969 22.476 1.00 90.50 338 ASP A CA 1
ATOM 2572 C C . ASP A 1 338 ? -31.712 -17.281 21.329 1.00 90.50 338 ASP A C 1
ATOM 2574 O O . ASP A 1 338 ? -30.510 -17.462 21.537 1.00 90.50 338 ASP A O 1
ATOM 2578 N N . LYS A 1 339 ? -32.227 -17.338 20.095 1.00 93.00 339 LYS A N 1
ATOM 2579 C CA . LYS A 1 339 ? -31.403 -17.551 18.903 1.00 93.00 339 LYS A CA 1
ATOM 2580 C C . LYS A 1 339 ? -30.482 -16.352 18.671 1.00 93.00 339 LYS A C 1
ATOM 2582 O O . LYS A 1 339 ? -29.278 -16.543 18.512 1.00 93.00 339 LYS A O 1
ATOM 2587 N N . ASN A 1 340 ? -31.024 -15.135 18.719 1.00 92.00 340 ASN A N 1
ATOM 2588 C CA . ASN A 1 340 ? -30.256 -13.900 18.563 1.00 92.00 340 ASN A CA 1
ATOM 2589 C C . ASN A 1 340 ? -29.204 -13.745 19.670 1.00 92.00 340 ASN A C 1
ATOM 2591 O O . ASN A 1 340 ? -28.089 -13.307 19.394 1.00 92.00 340 ASN A O 1
ATOM 2595 N N . LEU A 1 341 ? -29.525 -14.140 20.906 1.00 93.62 341 LEU A N 1
ATOM 2596 C CA . LEU A 1 341 ? -28.580 -14.127 22.021 1.00 93.62 341 LEU A CA 1
ATOM 2597 C C . LEU A 1 341 ? -27.418 -15.108 21.785 1.00 93.62 341 LEU A C 1
ATOM 2599 O O . LEU A 1 341 ? -26.257 -14.744 21.961 1.00 93.62 341 LEU A O 1
ATOM 2603 N N . ARG A 1 342 ? -27.695 -16.330 21.307 1.00 94.38 342 ARG A N 1
ATOM 2604 C CA . ARG A 1 342 ? -26.642 -17.295 20.927 1.00 94.38 342 ARG A CA 1
ATOM 2605 C C . ARG A 1 342 ? -25.764 -16.779 19.789 1.00 94.38 342 ARG A C 1
ATOM 2607 O O . ARG A 1 342 ? -24.544 -16.905 19.861 1.00 94.38 342 ARG A O 1
ATOM 2614 N N . GLU A 1 343 ? -26.362 -16.191 18.754 1.00 94.69 343 GLU A N 1
ATOM 2615 C CA . GLU A 1 343 ? -25.615 -15.568 17.653 1.00 94.69 343 GLU A CA 1
ATOM 2616 C C . GLU A 1 343 ? -24.748 -14.405 18.148 1.00 94.69 343 GLU A C 1
ATOM 2618 O O . GLU A 1 343 ? -23.597 -14.273 17.733 1.00 94.69 343 GLU A O 1
ATOM 2623 N N . PHE A 1 344 ? -25.253 -13.608 19.092 1.00 95.19 344 PHE A N 1
ATOM 2624 C CA . PHE A 1 344 ? -24.487 -12.548 19.738 1.00 95.19 344 PHE A CA 1
ATOM 2625 C C . PHE A 1 344 ? -23.291 -13.092 20.536 1.00 95.19 344 PHE A C 1
ATOM 2627 O O . PHE A 1 344 ? -22.184 -12.575 20.390 1.00 95.19 344 PHE A O 1
ATOM 2634 N N . HIS A 1 345 ? -23.455 -14.170 21.312 1.00 94.69 345 HIS A N 1
ATOM 2635 C CA . HIS A 1 345 ? -22.327 -14.819 21.994 1.00 94.69 345 HIS A CA 1
ATOM 2636 C C . HIS A 1 345 ? -21.296 -15.383 21.015 1.00 94.69 345 HIS A C 1
ATOM 2638 O O . HIS A 1 345 ? -20.095 -15.231 21.235 1.00 94.69 345 HIS A O 1
ATOM 2644 N N . LYS A 1 346 ? -21.741 -15.983 19.906 1.00 95.00 346 LYS A N 1
ATOM 2645 C CA . LYS A 1 346 ? -20.830 -16.435 18.850 1.00 95.00 346 LYS A CA 1
ATOM 2646 C C . LYS A 1 346 ? -20.025 -15.263 18.281 1.00 95.00 346 LYS A C 1
ATOM 2648 O O . LYS A 1 346 ? -18.809 -15.360 18.157 1.00 95.00 346 LYS A O 1
ATOM 2653 N N . LEU A 1 347 ? -20.693 -14.142 18.012 1.00 94.25 347 LEU A N 1
ATOM 2654 C CA . LEU A 1 347 ? -20.060 -12.922 17.520 1.00 94.25 347 LEU A CA 1
ATOM 2655 C C . LEU A 1 347 ? -19.043 -12.343 18.524 1.00 94.25 347 LEU A C 1
ATOM 2657 O O . LEU A 1 347 ? -17.987 -11.868 18.109 1.00 94.25 347 LEU A O 1
ATOM 2661 N N . LEU A 1 348 ? -19.324 -12.399 19.833 1.00 94.19 348 LEU A N 1
ATOM 2662 C CA . LEU A 1 348 ? -18.369 -12.007 20.879 1.00 94.19 348 LEU A CA 1
ATOM 2663 C C . LEU A 1 348 ? -17.085 -12.842 20.810 1.00 94.19 348 LEU A C 1
ATOM 2665 O O . LEU A 1 348 ? -15.992 -12.277 20.835 1.00 94.19 348 LEU A O 1
ATOM 2669 N N . VAL A 1 349 ? -17.209 -14.165 20.676 1.00 93.75 349 VAL A N 1
ATOM 2670 C CA . VAL A 1 349 ? -16.054 -15.064 20.529 1.00 93.75 349 VAL A CA 1
ATOM 2671 C C . VAL A 1 349 ? -15.286 -14.747 19.243 1.00 93.75 349 VAL A C 1
ATOM 2673 O O . VAL A 1 349 ? -14.074 -14.547 19.294 1.00 93.75 349 VAL A O 1
ATOM 2676 N N . GLU A 1 350 ? -15.983 -14.618 18.109 1.00 91.25 350 GLU A N 1
ATOM 2677 C CA . GLU A 1 350 ? -15.382 -14.284 16.806 1.00 91.25 350 GLU A CA 1
ATOM 2678 C C . GLU A 1 350 ? -14.623 -12.942 16.836 1.00 91.25 350 GLU A C 1
ATOM 2680 O O . GLU A 1 350 ? -13.581 -12.810 16.198 1.00 91.25 350 GLU A O 1
ATOM 2685 N N . CYS A 1 351 ? -15.093 -11.960 17.615 1.00 89.44 351 CYS A N 1
ATOM 2686 C CA . CYS A 1 351 ? -14.453 -10.646 17.764 1.00 89.44 351 CYS A CA 1
ATOM 2687 C C . CYS A 1 351 ? -13.435 -10.568 18.924 1.00 89.44 351 CYS A C 1
ATOM 2689 O O . CYS A 1 351 ? -12.971 -9.477 19.275 1.00 89.44 351 CYS A O 1
ATOM 2691 N N . GLY A 1 352 ? -13.081 -11.703 19.538 1.00 86.25 352 GLY A N 1
ATOM 2692 C CA . GLY A 1 352 ? -12.040 -11.785 20.567 1.00 86.25 352 GLY A CA 1
ATOM 2693 C C . GLY A 1 352 ? -12.450 -11.208 21.925 1.00 86.25 352 GLY A C 1
ATOM 2694 O O . GLY A 1 352 ? -11.672 -10.467 22.538 1.00 86.25 352 GLY A O 1
ATOM 2695 N N . PHE A 1 353 ? -13.680 -11.494 22.359 1.00 86.25 353 PHE A N 1
ATOM 2696 C CA . PHE A 1 353 ? -14.185 -11.251 23.720 1.00 86.25 353 PHE A CA 1
ATOM 2697 C C . PHE A 1 353 ? -14.405 -12.543 24.529 1.00 86.25 353 PHE A C 1
ATOM 2699 O O . PHE A 1 353 ? -14.787 -12.452 25.695 1.00 86.25 353 PHE A O 1
ATOM 2706 N N . GLY A 1 354 ? -14.238 -13.709 23.894 1.00 65.31 354 GLY A N 1
ATOM 2707 C CA . GLY A 1 354 ? -14.446 -15.035 24.486 1.00 65.31 354 GLY A CA 1
ATOM 2708 C C . GLY A 1 354 ? -13.239 -15.611 25.207 1.00 65.31 354 GLY A C 1
ATOM 2709 O O . GLY A 1 354 ? -12.122 -15.075 25.021 1.00 65.31 354 GLY A O 1
#

pLDDT: mean 92.42, std 6.29, range [56.56, 98.69]

Foldseek 3Di:
DVVVLVVDPDLLVSLLVLLVLCLDPVCLVVLVVSLVVNLVSVQDPVNLCLQQPDDQFQLRSLLQLLCQLCLNHDHDPPGDVSSNSSSVCSVVVSRPSSSLSSLVVSLDVLLDPDQRHPPDLVCSVVSLLVSLASQFDLQARRSFQSNLVSNLNNLQVNVCVPVDRDDSLNSLVVSLVSDDALSSNLRSLLRNCPHPVVVVCPPSSLVVNLCSLVVCQALCRHDPPPDDPLVSLLSLQSSLVSLCPRPNDDPVSSVVSSVSSLNNLVVVCVVVVVLCVLQPPPAQLLSSLLSLLCVLQVSSHHPPDGSVVSVVVNVVLVPDPPSLVSNLVSDPDNVCSVVSVVVSVVSCVSSPND

Radius of gyration: 26.26 Å; chains: 1; bounding box: 63×53×74 Å

Secondary structure (DSSP, 8-state):
-HHHHHH--SHHHHHHHHHHHHHSGGGGGGHHHHHHHHHHHTSSHHHHHHHH---SSHHHHHHHHHHHHTT-PPPPTT--HHHHHHHHHHHTT--HHHHHHHHHHHHHHHHSSS-S-SS-GGGHHHHHHHHHHHHB-SS-BTTHHHHHHHHHHHHHHHHTTTS----HHHHHHHHHHHSSSHHHHHHHHHHHHTSHHHHHHTHHHHHHHHHHHHH--SHHHHS-TTS-HHHHHHHHHHHHHHHHH-SSS-HHHHHHHHHHHHHHHHHHHHHTTHHHHHS-TTS-HHHHHHHHHHHHHTS-S-TTHHHHHHHHHHHHHHTSTTHHHHHHHTSS-GGGHHHHHHHHHHHHHHTT--

Sequence (354 aa):
LTMALLEKRSWFGKLDMLIAWGAEPAAVDHMPVIDGIVADLMVPAQVIQDLLGFQSNLSSALCQIVNLTEGKAEAAKFAPQTFTELNRLFAEGRLPQTRDVLLARVVREVGGTNPLSRNDPAQEYEMFHKMLHRLVDKDTVTGGPPLAESLLQRGSRVLNSGGATVAAPQALQLLLGALADGCVRLQFLLTLCASSLGKSMGEVLTEVLDAHVRRSTHIDQWVAVRLPPPARMAALTAANKALKSCPVLVDEFKKPLADLIDEVMVRYLTEEGIIEKVDKPDDPLAARAVRLVKFCGAGVLIEGKSLNMAKARVIEHLRQKQFEEKFVASCPDPSQGDKNLREFHKLLVECGFG